Protein AF-A0A259TWJ1-F1 (afdb_monomer_lite)

Radius of gyration: 25.16 Å; chains: 1; bounding box: 71×50×76 Å

Structure (mmCIF, N/CA/C/O backbone):
data_AF-A0A259TWJ1-F1
#
_entry.id   AF-A0A259TWJ1-F1
#
loop_
_atom_site.group_PDB
_atom_site.id
_atom_site.type_symbol
_atom_site.label_atom_id
_atom_site.label_alt_id
_atom_site.label_comp_id
_atom_site.label_asym_id
_atom_site.label_entity_id
_atom_site.label_seq_id
_atom_site.pdbx_PDB_ins_code
_atom_site.Cartn_x
_atom_site.Cartn_y
_atom_site.Cartn_z
_atom_site.occupancy
_atom_site.B_iso_or_equiv
_atom_site.auth_seq_id
_atom_site.auth_comp_id
_atom_site.auth_asym_id
_atom_site.auth_atom_id
_atom_site.pdbx_PDB_model_num
ATOM 1 N N . MET A 1 1 ? -41.777 8.763 55.346 1.00 60.31 1 MET A N 1
ATOM 2 C CA . MET A 1 1 ? -41.941 8.968 53.887 1.00 60.31 1 MET A CA 1
ATOM 3 C C . MET A 1 1 ? -40.805 9.770 53.258 1.00 60.31 1 MET A C 1
ATOM 5 O O . MET A 1 1 ? -40.259 9.299 52.273 1.00 60.31 1 MET A O 1
ATOM 9 N N . LEU A 1 2 ? -40.381 10.905 53.832 1.00 74.62 2 LEU A N 1
ATOM 10 C CA . LEU A 1 2 ? -39.261 11.714 53.309 1.00 74.62 2 LEU A CA 1
ATOM 11 C C . LEU A 1 2 ? -37.944 10.938 53.112 1.00 74.62 2 LEU A C 1
ATOM 13 O O . LEU A 1 2 ? -37.297 11.105 52.087 1.00 74.62 2 LEU A O 1
ATOM 17 N N . GLY A 1 3 ? -37.579 10.041 54.037 1.00 75.44 3 GLY A N 1
ATOM 18 C CA . GLY A 1 3 ? -36.368 9.218 53.896 1.00 75.44 3 GLY A CA 1
ATOM 19 C C . GLY A 1 3 ? -36.415 8.221 52.730 1.00 75.44 3 GLY A C 1
ATOM 20 O O . GLY A 1 3 ? -35.397 7.972 52.097 1.00 75.44 3 GLY A O 1
ATOM 21 N N . LEU A 1 4 ? -37.602 7.707 52.393 1.00 78.12 4 LEU A N 1
ATOM 22 C CA . LEU A 1 4 ? -37.804 6.802 51.255 1.00 78.12 4 LEU A CA 1
ATOM 23 C C . LEU A 1 4 ? -37.730 7.576 49.931 1.00 78.12 4 LEU A C 1
ATOM 25 O O . LEU A 1 4 ? -37.082 7.127 48.992 1.00 78.12 4 LEU A O 1
ATOM 29 N N . LEU A 1 5 ? -38.296 8.788 49.906 1.00 81.31 5 LEU A N 1
ATOM 30 C CA . LEU A 1 5 ? -38.194 9.710 48.775 1.00 81.31 5 LEU A CA 1
ATOM 31 C C . LEU A 1 5 ? -36.734 10.124 48.514 1.00 81.31 5 LEU A C 1
ATOM 33 O O . LEU A 1 5 ? -36.266 10.083 47.377 1.00 81.31 5 LEU A O 1
ATOM 37 N N . ALA A 1 6 ? -35.988 10.457 49.571 1.00 80.94 6 ALA A N 1
ATOM 38 C CA . ALA A 1 6 ? -34.567 10.786 49.482 1.00 80.94 6 ALA A CA 1
ATOM 39 C C . ALA A 1 6 ? -33.734 9.605 48.956 1.00 80.94 6 ALA A C 1
ATOM 41 O O . ALA A 1 6 ? -32.854 9.806 48.122 1.00 80.94 6 ALA A O 1
ATOM 42 N N . LEU A 1 7 ? -34.053 8.371 49.366 1.00 81.69 7 LEU A N 1
ATOM 43 C CA . LEU A 1 7 ? -33.392 7.165 48.860 1.00 81.69 7 LEU A CA 1
ATOM 44 C C . LEU A 1 7 ? -33.674 6.939 47.363 1.00 81.69 7 LEU A C 1
ATOM 46 O O . LEU A 1 7 ? -32.765 6.602 46.603 1.00 81.69 7 LEU A O 1
ATOM 50 N N . THR A 1 8 ? -34.913 7.173 46.915 1.00 81.94 8 THR A N 1
ATOM 51 C CA . THR A 1 8 ? -35.281 7.076 45.489 1.00 81.94 8 THR A CA 1
ATOM 52 C C . THR A 1 8 ? -34.630 8.169 44.637 1.00 81.94 8 THR A C 1
ATOM 54 O O . THR A 1 8 ? -34.176 7.904 43.529 1.00 81.94 8 THR A O 1
ATOM 57 N N . LEU A 1 9 ? -34.508 9.391 45.166 1.00 83.00 9 LEU A N 1
ATOM 58 C CA . LEU A 1 9 ? -33.808 10.491 44.497 1.00 83.00 9 LEU A CA 1
ATOM 59 C C . LEU A 1 9 ? -32.304 10.221 44.396 1.00 83.00 9 LEU A C 1
ATOM 61 O O . LEU A 1 9 ? -31.726 10.395 43.326 1.00 83.00 9 LEU A O 1
ATOM 65 N N . ALA A 1 10 ? -31.677 9.742 45.473 1.00 81.50 10 ALA A N 1
ATOM 66 C CA . ALA A 1 10 ? -30.259 9.395 45.474 1.00 81.50 10 ALA A CA 1
ATOM 67 C C . ALA A 1 10 ? -29.945 8.275 44.469 1.00 81.50 10 ALA A C 1
ATOM 69 O O . ALA A 1 10 ? -28.996 8.388 43.698 1.00 81.50 10 ALA A O 1
ATOM 70 N N . THR A 1 11 ? -30.779 7.233 44.415 1.00 82.81 11 THR A N 1
ATOM 71 C CA . THR A 1 11 ? -30.614 6.133 43.450 1.00 82.81 11 THR A CA 1
ATOM 72 C C . THR A 1 11 ? -30.819 6.587 42.004 1.00 82.81 11 THR A C 1
ATOM 74 O O . THR A 1 11 ? -30.001 6.239 41.156 1.00 82.81 11 THR A O 1
ATOM 77 N N . LEU A 1 12 ? -31.820 7.428 41.713 1.00 80.62 12 LEU A N 1
ATOM 78 C CA . LEU A 1 12 ? -32.015 8.024 40.381 1.00 80.62 12 LEU A CA 1
ATOM 79 C C . LEU A 1 12 ? -30.827 8.895 39.944 1.00 80.62 12 LEU A C 1
ATOM 81 O O . LEU A 1 12 ? -30.395 8.823 38.792 1.00 80.62 12 LEU A O 1
ATOM 85 N N . ILE A 1 13 ? -30.276 9.699 40.858 1.00 84.56 13 ILE A N 1
ATOM 86 C CA . ILE A 1 13 ? -29.101 10.536 40.584 1.00 84.56 13 ILE A CA 1
ATOM 87 C C . ILE A 1 13 ? -27.873 9.659 40.313 1.00 84.56 13 ILE A C 1
ATOM 89 O O . ILE A 1 13 ? -27.194 9.867 39.307 1.00 84.56 13 ILE A O 1
ATOM 93 N N . SER A 1 14 ? -27.607 8.646 41.146 1.00 78.69 14 SER A N 1
ATOM 94 C CA . SER A 1 14 ? -26.496 7.711 40.927 1.00 78.69 14 SER A CA 1
ATOM 95 C C . SER A 1 14 ? -26.637 6.936 39.615 1.00 78.69 14 SER A C 1
ATOM 97 O O . SER A 1 14 ? -25.646 6.766 38.905 1.00 78.69 14 SER A O 1
ATOM 99 N N . PHE A 1 15 ? -27.853 6.530 39.243 1.00 79.94 15 PHE A N 1
ATOM 100 C CA . PHE A 1 15 ? -28.108 5.822 37.988 1.00 79.94 15 PHE A CA 1
ATOM 101 C C . PHE A 1 15 ? -27.867 6.719 36.765 1.00 79.94 15 PHE A C 1
ATOM 103 O O . PHE A 1 15 ? -27.221 6.305 35.802 1.00 79.94 15 PHE A O 1
ATOM 110 N N . ASN A 1 16 ? -28.306 7.981 36.817 1.00 78.50 16 ASN A N 1
ATOM 111 C CA . ASN A 1 16 ? -28.025 8.957 35.761 1.00 78.50 16 ASN A CA 1
ATOM 112 C C . ASN A 1 16 ? -26.526 9.260 35.635 1.00 78.50 16 ASN A C 1
ATOM 114 O O . ASN A 1 16 ? -26.004 9.315 34.522 1.00 78.50 16 ASN A O 1
ATOM 118 N N . GLN A 1 17 ? -25.807 9.390 36.753 1.00 77.81 17 GLN A N 1
ATOM 119 C CA . GLN A 1 17 ? -24.353 9.578 36.736 1.00 77.81 17 GLN A CA 1
ATOM 120 C C . GLN A 1 17 ? -23.619 8.364 36.153 1.00 77.81 17 GLN A C 1
ATOM 122 O O . GLN A 1 17 ? -22.683 8.531 35.372 1.00 77.81 17 GLN A O 1
ATOM 127 N N . GLN A 1 18 ? -24.049 7.143 36.485 1.00 76.19 18 GLN A N 1
ATOM 128 C CA . GLN A 1 18 ? -23.496 5.920 35.897 1.00 76.19 18 GLN A CA 1
ATOM 129 C C . GLN A 1 18 ? -23.761 5.844 34.392 1.00 76.19 18 GLN A C 1
ATOM 131 O O . GLN A 1 18 ? -22.842 5.544 33.633 1.00 76.19 18 GLN A O 1
ATOM 136 N N . ARG A 1 19 ? -24.976 6.179 33.945 1.00 76.44 19 ARG A N 1
ATOM 137 C CA . ARG A 1 19 ? -25.336 6.199 32.522 1.00 76.44 19 ARG A CA 1
ATOM 138 C C . ARG A 1 19 ? -24.501 7.204 31.728 1.00 76.44 19 ARG A C 1
ATOM 140 O O . ARG A 1 19 ? -23.979 6.846 30.675 1.00 76.44 19 ARG A O 1
ATOM 147 N N . LEU A 1 20 ? -24.335 8.425 32.239 1.00 73.56 20 LEU A N 1
ATOM 148 C CA . LEU A 1 20 ? -23.515 9.456 31.591 1.00 73.56 20 LEU A CA 1
ATOM 149 C C . LEU A 1 20 ? -22.045 9.033 31.499 1.00 73.56 20 LEU A C 1
ATOM 151 O O . LEU A 1 20 ? -21.430 9.179 30.447 1.00 73.56 20 LEU A O 1
ATOM 155 N N . ARG A 1 21 ? -21.496 8.437 32.566 1.00 72.75 21 ARG A N 1
ATOM 156 C CA . ARG A 1 21 ? -20.135 7.883 32.542 1.00 72.75 21 ARG A CA 1
ATOM 157 C C . ARG A 1 21 ? -20.002 6.780 31.499 1.00 72.75 21 ARG A C 1
ATOM 159 O O . ARG A 1 21 ? -19.071 6.815 30.711 1.00 72.75 21 ARG A O 1
ATOM 166 N N . GLN A 1 22 ? -20.941 5.837 31.446 1.00 69.44 22 GLN A N 1
ATOM 167 C CA . GLN A 1 22 ? -20.920 4.765 30.446 1.00 69.44 22 GLN A CA 1
ATOM 168 C C . GLN A 1 22 ? -20.997 5.294 29.010 1.00 69.44 22 GLN A C 1
ATOM 170 O O . GLN A 1 22 ? -20.301 4.777 28.143 1.00 69.44 22 GLN A O 1
ATOM 175 N N . GLN A 1 23 ? -21.815 6.316 28.748 1.00 69.56 23 GLN A N 1
ATOM 176 C CA . GLN A 1 23 ? -21.880 6.953 27.429 1.00 69.56 23 GLN A CA 1
ATOM 177 C C . GLN A 1 23 ? -20.567 7.657 27.074 1.00 69.56 23 GLN A C 1
ATOM 179 O O . GLN A 1 23 ? -20.072 7.473 25.968 1.00 69.56 23 GLN A O 1
ATOM 184 N N . SER A 1 24 ? -19.973 8.384 28.024 1.00 65.38 24 SER A N 1
ATOM 185 C CA . SER A 1 24 ? -18.669 9.029 27.838 1.00 65.38 24 SER A CA 1
ATOM 186 C C . SER A 1 24 ? -17.565 8.012 27.550 1.00 65.38 24 SER A C 1
ATOM 188 O O . SER A 1 24 ? -16.805 8.209 26.613 1.00 65.38 24 SER A O 1
ATOM 190 N N . TYR A 1 25 ? -17.498 6.907 28.301 1.00 67.56 25 TYR A N 1
ATOM 191 C CA . TYR A 1 25 ? -16.505 5.856 28.060 1.00 67.56 25 TYR A CA 1
ATOM 192 C C . TYR A 1 25 ? -16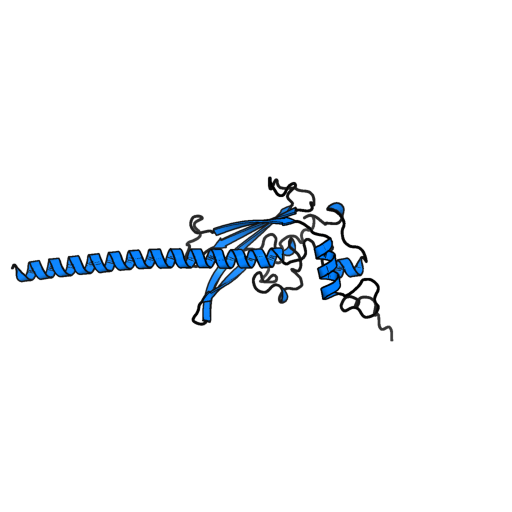.676 5.206 26.687 1.00 67.56 25 TYR A C 1
ATOM 194 O O . TYR A 1 25 ? -15.686 4.936 26.018 1.00 67.56 25 TYR A O 1
ATOM 202 N N . LYS A 1 26 ? -17.919 4.973 26.246 1.00 73.75 26 LYS A N 1
ATOM 203 C CA . LYS A 1 26 ? -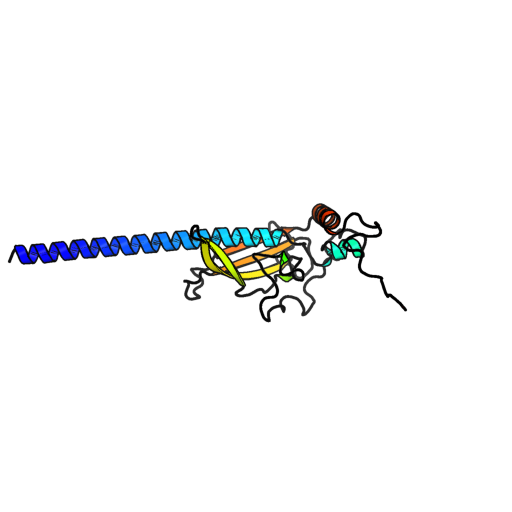18.184 4.432 24.907 1.00 73.75 26 LYS A CA 1
ATOM 204 C C . LYS A 1 26 ? -17.712 5.372 23.799 1.00 73.75 26 LYS A C 1
ATOM 206 O O . LYS A 1 26 ? -17.135 4.885 22.838 1.00 73.75 26 LYS A O 1
ATOM 211 N N . ALA A 1 27 ? -17.941 6.678 23.945 1.00 71.25 27 ALA A N 1
ATOM 212 C CA . ALA A 1 27 ? -17.476 7.672 22.980 1.00 71.25 27 ALA A CA 1
ATOM 213 C C . ALA A 1 27 ? -15.940 7.716 22.918 1.00 71.25 27 ALA A C 1
ATOM 215 O O . ALA A 1 27 ? -15.375 7.573 21.846 1.00 71.25 27 ALA A O 1
ATOM 216 N N . THR A 1 28 ? -15.257 7.784 24.066 1.00 74.44 28 THR A N 1
ATOM 217 C CA . THR A 1 28 ? -13.784 7.796 24.100 1.00 74.44 28 THR A CA 1
ATOM 218 C C . THR A 1 28 ? -13.170 6.533 23.495 1.00 74.44 28 THR A C 1
ATOM 220 O O . THR A 1 28 ? -12.226 6.628 22.723 1.00 74.44 28 THR A O 1
ATOM 223 N N . ILE A 1 29 ? -13.716 5.350 23.799 1.00 78.81 29 ILE A N 1
ATOM 224 C CA . ILE A 1 29 ? -13.223 4.090 23.219 1.00 78.81 29 ILE A CA 1
ATOM 225 C C . ILE A 1 29 ? -13.426 4.072 21.701 1.00 78.81 29 ILE A C 1
ATOM 227 O O . ILE A 1 29 ? -12.565 3.578 20.981 1.00 78.81 29 ILE A O 1
ATOM 231 N N . HIS A 1 30 ? -14.554 4.592 21.212 1.00 79.50 30 HIS A N 1
ATOM 232 C CA . HIS A 1 30 ? -14.805 4.690 19.778 1.00 79.50 30 HIS A CA 1
ATOM 233 C C . HIS A 1 30 ? -13.745 5.562 19.091 1.00 79.50 30 HIS A C 1
ATOM 235 O O . HIS A 1 30 ? -13.109 5.101 18.146 1.00 79.50 30 HIS A O 1
ATOM 241 N N . ASP A 1 31 ? -13.492 6.759 19.624 1.00 79.69 31 ASP A N 1
ATOM 242 C CA . ASP A 1 31 ? -12.501 7.693 19.078 1.00 79.69 31 ASP A CA 1
ATOM 243 C C . ASP A 1 31 ? -11.078 7.097 19.098 1.00 79.69 31 ASP A C 1
ATOM 245 O O . ASP A 1 31 ? -10.317 7.243 18.143 1.00 79.69 31 ASP A O 1
ATOM 249 N N . GLU A 1 32 ? -10.711 6.377 20.165 1.00 83.19 32 GLU A N 1
ATOM 250 C CA . GLU A 1 32 ? -9.413 5.694 20.265 1.00 83.19 32 GLU A CA 1
ATOM 251 C C . GLU A 1 32 ? -9.265 4.558 19.242 1.00 83.19 32 GLU A C 1
ATOM 253 O O . GLU A 1 32 ? -8.193 4.388 18.656 1.00 83.19 32 GLU A O 1
ATOM 258 N N . VAL A 1 33 ? -10.329 3.782 19.007 1.00 85.12 33 VAL A N 1
ATOM 259 C CA . VAL A 1 33 ? -10.335 2.703 18.007 1.00 85.12 33 VAL A CA 1
ATOM 260 C C . VAL A 1 33 ? -10.246 3.273 16.594 1.00 85.12 33 VAL A C 1
ATOM 262 O O . VAL A 1 33 ? -9.510 2.725 15.775 1.00 85.12 33 VAL A O 1
ATOM 265 N N . GLU A 1 34 ? -10.942 4.372 16.310 1.00 84.25 34 GLU A N 1
ATOM 266 C CA . GLU A 1 34 ? -10.879 5.064 15.020 1.00 84.25 34 GLU A CA 1
ATOM 267 C C . GLU A 1 34 ? -9.481 5.646 14.762 1.00 84.25 34 GLU A C 1
ATOM 269 O O . GLU A 1 34 ? -8.909 5.445 13.690 1.00 84.25 34 GLU A O 1
ATOM 274 N N . LEU A 1 35 ? -8.870 6.271 15.774 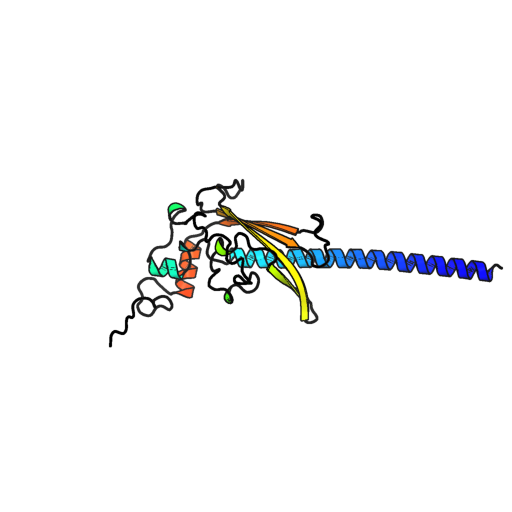1.00 87.56 35 LEU A N 1
ATOM 275 C CA . LEU A 1 35 ? -7.496 6.767 15.687 1.00 87.56 35 LEU A CA 1
ATOM 276 C C . LEU A 1 35 ? -6.494 5.627 15.462 1.00 87.56 35 LEU A C 1
ATOM 278 O O . LEU A 1 35 ? -5.577 5.755 14.647 1.00 87.56 35 LEU A O 1
ATOM 282 N N . ALA A 1 36 ? -6.668 4.502 16.159 1.00 89.06 36 ALA A N 1
ATOM 283 C CA . ALA A 1 36 ? -5.841 3.321 15.954 1.00 89.06 36 ALA A CA 1
ATOM 284 C C . ALA A 1 36 ? -6.032 2.736 14.545 1.00 89.06 36 ALA A C 1
ATOM 286 O O . ALA A 1 36 ? -5.044 2.351 13.916 1.00 89.06 36 ALA A O 1
ATOM 287 N N . ALA A 1 37 ? -7.262 2.713 14.019 1.00 89.50 37 ALA A N 1
ATOM 288 C CA . ALA A 1 37 ? -7.538 2.283 12.650 1.00 89.50 37 ALA A CA 1
ATOM 289 C C . ALA A 1 37 ? -6.815 3.185 11.644 1.00 89.50 37 ALA A C 1
ATOM 291 O O . ALA A 1 37 ? -6.110 2.678 10.777 1.00 89.50 37 ALA A O 1
ATOM 292 N N . ALA A 1 38 ? -6.904 4.508 11.811 1.00 90.31 38 ALA A N 1
ATOM 293 C CA . ALA A 1 38 ? -6.236 5.479 10.949 1.00 90.31 38 ALA A CA 1
ATOM 294 C C . ALA A 1 38 ? -4.711 5.365 10.986 1.00 90.31 38 ALA A C 1
ATOM 296 O O . ALA A 1 38 ? -4.080 5.320 9.930 1.00 90.31 38 ALA A O 1
ATOM 297 N N . GLY A 1 39 ? -4.115 5.244 12.174 1.00 91.88 39 GLY A N 1
ATOM 298 C CA . GLY A 1 39 ? -2.674 5.028 12.304 1.00 91.88 39 GLY A CA 1
ATOM 299 C C . GLY A 1 39 ? -2.217 3.711 11.668 1.00 91.88 39 GLY A C 1
ATOM 300 O O . GLY A 1 39 ? -1.214 3.685 10.956 1.00 91.88 39 GLY A O 1
ATOM 301 N N . THR A 1 40 ? -2.977 2.626 11.855 1.00 92.75 40 THR A N 1
ATOM 302 C CA . THR A 1 40 ? -2.675 1.333 11.211 1.00 92.75 40 THR A CA 1
ATOM 303 C C . THR A 1 40 ? -2.788 1.435 9.693 1.00 92.75 40 THR A C 1
ATOM 305 O O . THR A 1 40 ? -1.915 0.964 8.973 1.00 92.75 40 THR A O 1
ATOM 308 N N . ALA A 1 41 ? -3.834 2.088 9.196 1.00 93.44 41 ALA A N 1
ATOM 309 C CA . ALA A 1 41 ? -4.083 2.231 7.773 1.00 93.44 41 ALA A CA 1
ATOM 310 C C . ALA A 1 41 ? -3.011 3.086 7.077 1.00 93.44 41 ALA A C 1
ATOM 312 O O . ALA A 1 41 ? -2.542 2.732 6.001 1.00 93.44 41 ALA A O 1
ATOM 313 N N . GLN A 1 42 ? -2.557 4.169 7.717 1.00 94.81 42 GLN A N 1
ATOM 314 C CA . GLN A 1 42 ? -1.420 4.963 7.241 1.00 94.81 42 GLN A CA 1
ATOM 315 C C . GLN A 1 42 ? -0.131 4.141 7.189 1.00 94.81 42 GLN A C 1
ATOM 317 O O . GLN A 1 42 ? 0.615 4.241 6.219 1.00 94.81 42 GLN A O 1
ATOM 322 N N . HIS A 1 43 ? 0.120 3.314 8.206 1.00 94.50 43 HIS A N 1
ATOM 323 C CA . HIS A 1 43 ? 1.282 2.432 8.226 1.00 94.50 43 HIS A CA 1
ATOM 324 C C . HIS A 1 43 ? 1.248 1.408 7.086 1.00 94.50 43 HIS A C 1
ATOM 326 O O . HIS A 1 43 ? 2.245 1.244 6.388 1.00 94.50 43 HIS A O 1
ATOM 332 N N . VAL A 1 44 ? 0.096 0.772 6.856 1.00 94.69 44 VAL A N 1
ATOM 333 C CA . VAL A 1 44 ? -0.108 -0.139 5.720 1.00 94.69 44 VAL A CA 1
ATOM 334 C C . VAL A 1 44 ? 0.113 0.594 4.403 1.00 94.69 44 VAL A C 1
ATOM 336 O O . VAL A 1 44 ? 0.836 0.102 3.548 1.00 94.69 44 VAL A O 1
ATOM 339 N N . MET A 1 45 ? -0.447 1.792 4.246 1.00 95.31 45 MET A N 1
ATOM 340 C CA . MET A 1 45 ? -0.285 2.565 3.017 1.00 95.31 45 MET A CA 1
ATOM 341 C C . MET A 1 45 ? 1.176 2.938 2.743 1.00 95.31 45 MET A C 1
ATOM 343 O O . MET A 1 45 ? 1.611 2.959 1.593 1.00 95.31 45 MET A O 1
ATOM 347 N N . GLU A 1 46 ? 1.955 3.175 3.798 1.00 94.62 46 GLU A N 1
ATOM 348 C CA . GLU A 1 46 ? 3.395 3.378 3.679 1.00 94.62 46 GLU A CA 1
ATOM 349 C C . GLU A 1 46 ? 4.115 2.098 3.236 1.00 94.62 46 GLU A C 1
ATOM 351 O O . GLU A 1 46 ? 4.921 2.151 2.308 1.00 94.62 46 GLU A O 1
ATOM 356 N N . MET A 1 47 ? 3.768 0.945 3.820 1.00 94.06 47 MET A N 1
ATOM 357 C CA . MET A 1 47 ? 4.299 -0.359 3.401 1.00 94.06 47 MET A CA 1
ATOM 358 C C . MET A 1 47 ? 3.994 -0.653 1.931 1.00 94.06 47 MET A C 1
ATOM 360 O O . MET A 1 47 ? 4.883 -1.096 1.211 1.00 94.06 47 MET A O 1
ATOM 364 N N . ILE A 1 48 ? 2.776 -0.352 1.467 1.00 93.50 48 ILE A N 1
ATOM 365 C CA . ILE A 1 48 ? 2.390 -0.484 0.055 1.00 93.50 48 ILE A CA 1
ATOM 366 C C . ILE A 1 48 ? 3.254 0.424 -0.818 1.00 93.50 48 ILE A C 1
ATOM 368 O O . ILE A 1 48 ? 3.857 -0.039 -1.779 1.00 93.50 48 ILE A O 1
ATOM 372 N N . SER A 1 49 ? 3.392 1.702 -0.453 1.00 91.81 49 SER A N 1
ATOM 373 C CA . SER A 1 49 ? 4.235 2.629 -1.213 1.00 91.81 49 SER A CA 1
ATOM 374 C C . SER A 1 49 ? 5.722 2.264 -1.191 1.00 91.81 49 SER A C 1
ATOM 376 O O . SER A 1 49 ? 6.471 2.737 -2.044 1.00 91.81 49 SER A O 1
ATOM 378 N N . GLY A 1 50 ? 6.144 1.427 -0.237 1.00 90.75 50 GLY A N 1
ATOM 379 C CA . GLY A 1 50 ? 7.481 0.856 -0.089 1.00 90.75 50 GLY A CA 1
ATOM 380 C C . GLY A 1 50 ? 7.829 -0.230 -1.116 1.00 90.75 50 GLY A C 1
ATOM 381 O O . GLY A 1 50 ? 9.015 -0.447 -1.368 1.00 90.75 50 GLY A O 1
ATOM 382 N N . ARG A 1 51 ? 6.825 -0.851 -1.743 1.00 91.50 51 ARG A N 1
ATOM 383 C CA . ARG A 1 51 ? 6.996 -1.912 -2.746 1.00 91.50 51 ARG A CA 1
ATOM 384 C C . ARG A 1 51 ? 7.472 -1.369 -4.096 1.00 91.50 51 ARG A C 1
ATOM 386 O O . ARG A 1 51 ? 7.510 -0.151 -4.313 1.00 91.50 51 ARG A O 1
ATOM 393 N N . SER A 1 52 ? 7.859 -2.282 -4.983 1.00 92.94 52 SER A N 1
ATOM 394 C CA . SER A 1 52 ? 8.129 -1.960 -6.387 1.00 92.94 52 SER A CA 1
ATOM 395 C C . SER A 1 52 ? 6.851 -1.446 -7.051 1.00 92.94 52 SER A C 1
ATOM 397 O O . SER A 1 52 ? 5.750 -1.734 -6.598 1.00 92.94 52 SER A O 1
ATOM 399 N N . PHE A 1 53 ? 6.969 -0.622 -8.089 1.00 93.44 53 PHE A N 1
ATOM 400 C CA . PHE A 1 53 ? 5.781 -0.016 -8.699 1.00 93.44 53 PHE A CA 1
ATOM 401 C C . PHE A 1 53 ? 4.961 -1.032 -9.505 1.00 93.44 53 PHE A C 1
ATOM 403 O O . PHE A 1 53 ? 3.743 -0.912 -9.570 1.00 93.44 53 PHE A O 1
ATOM 410 N N . ASP A 1 54 ? 5.649 -1.970 -10.144 1.00 91.19 54 ASP A N 1
ATOM 411 C CA . ASP A 1 54 ? 5.171 -2.940 -11.134 1.00 91.19 54 ASP A CA 1
ATOM 412 C C . ASP A 1 54 ? 6.185 -4.093 -11.206 1.00 91.19 54 ASP A C 1
ATOM 414 O O . ASP A 1 54 ? 7.372 -3.845 -10.949 1.00 91.19 54 ASP A O 1
ATOM 418 N N . GLU A 1 55 ? 5.771 -5.289 -11.619 1.00 88.75 55 GLU A N 1
ATOM 419 C CA . GLU A 1 55 ? 6.643 -6.471 -11.731 1.00 88.75 55 GLU A CA 1
ATOM 420 C C . GLU A 1 55 ? 7.917 -6.167 -12.541 1.00 88.75 55 GLU A C 1
ATOM 422 O O . GLU A 1 55 ? 9.039 -6.475 -12.147 1.00 88.75 55 GLU A O 1
ATOM 427 N N . SER A 1 56 ? 7.800 -5.434 -13.652 1.00 89.75 56 SER A N 1
ATOM 428 C CA . SER A 1 56 ? 8.965 -5.053 -14.474 1.00 89.75 56 SER A CA 1
ATOM 429 C C . SER A 1 56 ? 9.978 -4.132 -13.768 1.00 89.75 56 SER A C 1
ATOM 431 O O . SER A 1 56 ? 11.112 -3.987 -14.232 1.00 89.75 56 SER A O 1
ATOM 433 N N . SER A 1 57 ? 9.579 -3.505 -12.660 1.00 91.44 57 SER A N 1
ATOM 434 C CA . SER A 1 57 ? 10.407 -2.623 -11.832 1.00 91.44 57 SER A CA 1
ATOM 435 C C . SER A 1 57 ? 10.959 -3.297 -10.574 1.00 91.44 57 SER A C 1
ATOM 437 O O . SER A 1 57 ? 11.656 -2.633 -9.803 1.00 91.44 57 SER A O 1
ATOM 439 N N . THR A 1 58 ? 10.680 -4.587 -10.358 1.00 91.06 58 THR A N 1
ATOM 440 C CA . THR A 1 58 ? 11.243 -5.324 -9.223 1.00 91.06 58 THR A CA 1
ATOM 441 C C . THR A 1 58 ? 12.759 -5.486 -9.386 1.00 91.06 58 THR A C 1
ATOM 443 O O . THR A 1 58 ? 13.257 -5.636 -10.511 1.00 91.06 58 THR A O 1
ATOM 446 N N . PRO A 1 59 ? 13.536 -5.474 -8.285 1.00 90.00 59 PRO A N 1
ATOM 447 C CA . PRO A 1 59 ? 14.994 -5.612 -8.316 1.00 90.00 59 PRO A CA 1
ATOM 448 C C . PRO A 1 59 ? 15.489 -6.770 -9.187 1.00 90.00 59 PRO A C 1
ATOM 450 O O . PRO A 1 59 ? 16.409 -6.607 -9.992 1.00 90.00 59 PRO A O 1
ATOM 453 N N . VAL A 1 60 ? 14.833 -7.928 -9.077 1.00 88.12 60 VAL A N 1
ATOM 454 C CA . VAL A 1 60 ? 15.182 -9.142 -9.819 1.00 88.12 60 VAL A CA 1
ATOM 455 C C . VAL A 1 60 ? 14.947 -8.965 -11.320 1.00 88.12 60 VAL A C 1
ATOM 457 O O . VAL A 1 60 ? 15.831 -9.298 -12.114 1.00 88.12 60 VAL A O 1
ATOM 460 N N . LYS A 1 61 ? 13.795 -8.420 -11.733 1.00 89.06 61 LYS A N 1
ATOM 461 C CA . LYS A 1 61 ? 13.476 -8.214 -13.156 1.00 89.06 61 LYS A CA 1
ATOM 462 C C . LYS A 1 61 ? 14.358 -7.160 -13.794 1.00 89.06 61 LYS A C 1
ATOM 464 O O . LYS A 1 61 ? 14.859 -7.380 -14.895 1.00 89.06 61 LYS A O 1
ATOM 469 N N . VAL A 1 62 ? 14.610 -6.062 -13.087 1.00 89.38 62 VAL A N 1
ATOM 470 C CA . VAL A 1 62 ? 15.536 -5.015 -13.529 1.00 89.38 62 VAL A CA 1
ATOM 471 C C . VAL A 1 62 ? 16.938 -5.590 -13.733 1.00 89.38 62 VAL A C 1
ATOM 473 O O . VAL A 1 62 ? 17.549 -5.363 -14.779 1.00 89.38 62 VAL A O 1
ATOM 476 N N . PHE A 1 63 ? 17.440 -6.372 -12.770 1.00 87.75 63 PHE A N 1
ATOM 477 C CA . PHE A 1 63 ? 18.761 -6.993 -12.867 1.00 87.75 63 PHE A CA 1
ATOM 478 C C . PHE A 1 63 ? 18.855 -7.955 -14.062 1.00 87.75 63 PHE A C 1
ATOM 480 O O . PHE A 1 63 ? 19.827 -7.912 -14.814 1.00 87.75 63 PHE A O 1
ATOM 487 N N . GLN A 1 64 ? 17.830 -8.788 -14.275 1.00 87.12 64 GLN A N 1
ATOM 488 C CA . GLN A 1 64 ? 17.766 -9.734 -15.397 1.00 87.12 64 GLN A CA 1
ATOM 489 C C . GLN A 1 64 ? 17.654 -9.040 -16.760 1.00 87.12 64 GLN A C 1
ATOM 491 O O . GLN A 1 64 ? 18.285 -9.472 -17.725 1.00 87.12 64 GLN A O 1
ATOM 496 N N . ALA A 1 65 ? 16.864 -7.968 -16.851 1.00 87.75 65 ALA A N 1
ATOM 497 C CA . ALA A 1 65 ? 16.720 -7.178 -18.069 1.00 87.75 65 ALA A CA 1
ATOM 498 C C . ALA A 1 65 ? 17.972 -6.334 -18.368 1.00 87.75 65 ALA A C 1
ATOM 500 O O . ALA A 1 65 ? 18.217 -5.974 -19.521 1.00 87.75 65 ALA A O 1
ATOM 501 N N . GLY A 1 66 ? 18.754 -6.001 -17.337 1.00 86.94 66 GLY A N 1
ATOM 502 C CA . GLY A 1 66 ? 19.932 -5.142 -17.435 1.00 86.94 66 GLY A CA 1
ATOM 503 C C . GLY A 1 66 ? 19.602 -3.679 -17.749 1.00 86.94 66 GLY A C 1
ATOM 504 O O . GLY A 1 66 ? 20.485 -2.922 -18.151 1.00 86.94 66 GLY A O 1
ATOM 505 N N . VAL A 1 67 ? 18.336 -3.278 -17.606 1.00 89.75 67 VAL A N 1
ATOM 506 C CA . VAL A 1 67 ? 17.857 -1.930 -17.912 1.00 89.75 67 VAL A CA 1
ATOM 507 C C . VAL A 1 67 ? 16.734 -1.528 -16.962 1.00 89.75 67 VAL A C 1
ATOM 509 O O . VAL A 1 67 ? 15.819 -2.301 -16.695 1.00 89.75 67 VAL A O 1
ATOM 512 N N . ILE A 1 68 ? 16.796 -0.287 -16.481 1.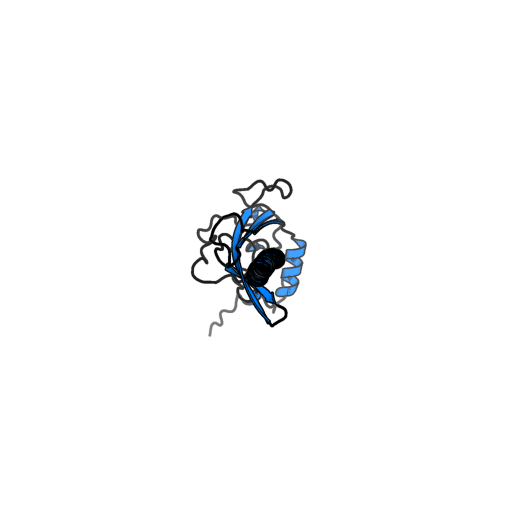00 90.56 68 ILE A N 1
ATOM 513 C CA . ILE A 1 68 ? 15.749 0.327 -15.662 1.00 90.56 68 ILE A CA 1
ATOM 514 C C . ILE A 1 68 ? 14.568 0.719 -16.561 1.00 90.56 68 ILE A C 1
ATOM 516 O O . ILE A 1 68 ? 14.797 1.441 -17.541 1.00 90.56 68 ILE A O 1
ATOM 520 N N . PRO A 1 69 ? 13.320 0.325 -16.244 1.00 90.12 69 PRO A N 1
ATOM 521 C CA . PRO A 1 69 ? 12.131 0.776 -16.963 1.00 90.12 69 PRO A CA 1
ATOM 522 C C . PRO A 1 69 ? 12.078 2.307 -17.068 1.00 90.12 69 PRO A C 1
ATOM 524 O O . PRO A 1 69 ? 12.245 3.012 -16.074 1.00 90.12 69 PRO A O 1
ATOM 527 N N . GLN A 1 70 ? 11.875 2.849 -18.272 1.00 87.56 70 GLN A N 1
ATOM 528 C CA . GLN A 1 70 ? 11.921 4.305 -18.512 1.00 87.56 70 GLN A CA 1
ATOM 529 C C . GLN A 1 70 ? 10.543 4.940 -18.738 1.00 87.56 70 GLN A C 1
ATOM 531 O O . GLN A 1 70 ? 10.441 6.161 -18.828 1.00 87.56 70 GLN A O 1
ATOM 536 N N . GLY A 1 71 ? 9.479 4.148 -18.873 1.00 86.31 71 GLY A N 1
ATOM 537 C CA . GLY A 1 71 ? 8.171 4.676 -19.247 1.00 86.31 71 GLY A CA 1
ATOM 538 C C . GLY A 1 71 ? 7.053 3.659 -19.089 1.00 86.31 71 GLY A C 1
ATOM 539 O O . GLY A 1 71 ? 7.304 2.472 -18.949 1.00 86.31 71 GLY A O 1
ATOM 540 N N . SER A 1 72 ? 5.805 4.116 -19.168 1.00 85.31 72 SER A N 1
ATOM 541 C CA . SER A 1 72 ? 4.646 3.258 -18.903 1.00 85.31 72 SER A CA 1
ATOM 542 C C . SER A 1 72 ? 4.446 2.126 -19.911 1.00 85.31 72 SER A C 1
ATOM 544 O O . SER A 1 72 ? 3.756 1.164 -19.611 1.00 85.31 72 SER A O 1
ATOM 546 N N . SER A 1 73 ? 5.075 2.193 -21.087 1.00 84.50 73 SER A N 1
ATOM 547 C CA . SER A 1 73 ? 5.004 1.138 -22.104 1.00 84.50 73 SER A CA 1
ATOM 548 C C . SER A 1 73 ? 5.689 -0.169 -21.698 1.00 84.50 73 SER A C 1
ATOM 550 O O . SER A 1 73 ? 5.526 -1.167 -22.392 1.00 84.50 73 SER A O 1
ATOM 552 N N . THR A 1 74 ? 6.517 -0.154 -20.649 1.00 82.88 74 THR A N 1
ATOM 553 C CA . THR A 1 74 ? 7.155 -1.362 -20.102 1.00 82.88 74 THR A CA 1
ATOM 554 C C . THR A 1 74 ? 6.334 -2.010 -18.996 1.00 82.88 74 THR A C 1
ATOM 556 O O . THR A 1 74 ? 6.632 -3.138 -18.624 1.00 82.88 74 THR A O 1
ATOM 559 N N . PHE A 1 75 ? 5.331 -1.302 -18.475 1.00 85.38 75 PHE A N 1
ATOM 560 C CA . PHE A 1 75 ? 4.433 -1.811 -17.452 1.00 85.38 75 PHE A CA 1
ATOM 561 C C . PHE A 1 75 ? 3.342 -2.628 -18.119 1.00 85.38 75 PHE A C 1
ATOM 563 O O . PHE A 1 75 ? 2.705 -2.183 -19.080 1.00 85.38 75 PHE A O 1
ATOM 570 N N . THR A 1 76 ? 3.153 -3.846 -17.638 1.00 69.88 76 THR A N 1
ATOM 571 C CA . THR A 1 76 ? 2.063 -4.697 -18.089 1.00 69.88 76 THR A CA 1
ATOM 572 C C . THR A 1 76 ? 0.841 -4.322 -17.281 1.00 69.88 76 THR A C 1
ATOM 574 O O . THR A 1 76 ? 0.734 -4.652 -16.109 1.00 69.88 76 THR A O 1
ATOM 577 N N . GLY A 1 77 ? -0.085 -3.601 -17.904 1.00 55.12 77 GLY A N 1
ATOM 578 C CA . GLY A 1 77 ? -1.381 -3.393 -17.276 1.00 55.12 77 GLY A CA 1
ATOM 579 C C . GLY A 1 77 ? -2.125 -4.705 -17.231 1.00 55.12 77 GLY A C 1
ATOM 580 O O . GLY A 1 77 ? -2.038 -5.444 -18.204 1.00 55.12 77 GLY A O 1
ATOM 581 N N . GLY A 1 78 ? -2.829 -4.940 -16.128 1.00 45.16 78 GLY A N 1
ATOM 582 C CA . GLY A 1 78 ? -4.195 -5.467 -15.991 1.00 45.16 78 GLY A CA 1
ATOM 583 C C . GLY A 1 78 ? -4.704 -6.674 -16.788 1.00 45.16 78 GLY A C 1
ATOM 584 O O . GLY A 1 78 ? -5.739 -7.210 -16.418 1.00 45.16 78 GLY A O 1
ATOM 585 N N . GLU A 1 79 ? -4.097 -7.075 -17.902 1.00 40.00 79 GLU A N 1
ATOM 586 C CA . GLU A 1 79 ? -4.638 -8.048 -18.857 1.00 40.00 79 GLU A CA 1
ATOM 587 C C . GLU A 1 79 ? -4.255 -9.492 -18.533 1.00 40.00 79 GLU A C 1
ATOM 589 O O . GLU A 1 79 ? -4.527 -10.396 -19.323 1.00 40.00 79 GLU A O 1
ATOM 594 N N . SER A 1 80 ? -3.649 -9.748 -17.378 1.00 38.25 80 SER A N 1
ATOM 595 C CA . SER A 1 80 ? -3.620 -11.105 -16.871 1.00 38.25 80 SER A CA 1
ATOM 596 C C . SER A 1 80 ? -4.872 -11.334 -16.038 1.00 38.25 80 SER A C 1
ATOM 598 O O . SER A 1 80 ? -5.167 -10.636 -15.071 1.00 38.25 80 SER A O 1
ATOM 600 N N . ASP A 1 81 ? -5.531 -12.445 -16.324 1.00 39.41 81 ASP A N 1
ATOM 601 C CA . ASP A 1 81 ? -6.434 -13.148 -15.414 1.00 39.41 81 ASP A CA 1
ATOM 602 C C . ASP A 1 81 ? -5.727 -13.575 -14.087 1.00 39.41 81 ASP A C 1
ATOM 604 O O . ASP A 1 81 ? -6.259 -14.387 -13.326 1.00 39.41 81 ASP A O 1
ATOM 608 N N . GLU A 1 82 ? -4.518 -13.048 -13.835 1.00 39.88 82 GLU A N 1
ATOM 609 C CA . GLU A 1 82 ? -3.671 -13.139 -12.645 1.00 39.88 82 GLU A CA 1
ATOM 610 C C . GLU A 1 82 ? -3.721 -11.855 -11.789 1.00 39.88 82 GLU A C 1
ATOM 612 O O . GLU A 1 82 ? -3.221 -11.879 -10.668 1.00 39.88 82 GLU A O 1
ATOM 617 N N . PHE A 1 83 ? -4.382 -10.772 -12.233 1.00 39.12 83 PHE A N 1
ATOM 618 C CA . PHE A 1 83 ? -4.788 -9.686 -11.333 1.00 39.12 83 PHE A CA 1
ATOM 619 C C . PHE A 1 83 ? -5.783 -10.236 -10.299 1.00 39.12 83 PHE A C 1
ATOM 621 O O . PHE A 1 83 ? -6.880 -10.694 -10.630 1.00 39.12 83 PHE A O 1
ATOM 628 N N . GLY A 1 84 ? -5.405 -10.206 -9.021 1.00 37.47 84 GLY A N 1
ATOM 629 C CA . GLY A 1 84 ? -6.357 -10.356 -7.919 1.00 37.47 84 GLY A CA 1
ATOM 630 C C . GLY A 1 84 ? -6.905 -11.765 -7.671 1.00 37.47 84 GLY A C 1
ATOM 631 O O . GLY A 1 84 ? -7.992 -11.906 -7.103 1.00 37.47 84 GLY A O 1
ATOM 632 N N . ARG A 1 85 ? -6.173 -12.827 -8.039 1.00 39.53 85 ARG A N 1
ATOM 633 C CA . ARG A 1 85 ? -6.533 -14.211 -7.667 1.00 39.53 85 ARG A CA 1
ATOM 634 C C . ARG A 1 85 ? -5.515 -14.949 -6.800 1.00 39.53 85 ARG A C 1
ATOM 636 O O . ARG A 1 85 ? -5.559 -16.169 -6.720 1.00 39.53 85 ARG A O 1
ATOM 643 N N . TYR A 1 86 ? -4.742 -14.225 -5.996 1.00 47.34 86 TYR A N 1
ATOM 644 C CA . TYR A 1 86 ? -4.257 -14.762 -4.714 1.00 47.34 86 TYR A CA 1
ATOM 645 C C . TYR A 1 86 ? -5.353 -14.700 -3.622 1.00 47.34 86 TYR A C 1
ATOM 647 O O . TYR A 1 86 ? -5.078 -14.580 -2.429 1.00 47.34 86 TYR A O 1
ATOM 655 N N . SER A 1 87 ? -6.628 -14.767 -4.038 1.00 42.72 87 SER A N 1
ATOM 656 C CA . SER A 1 87 ? -7.822 -14.765 -3.182 1.00 42.72 87 SER A CA 1
ATOM 657 C C . SER A 1 87 ? -8.024 -16.069 -2.411 1.00 42.72 87 SER A C 1
ATOM 659 O O . SER A 1 87 ? -8.936 -16.154 -1.588 1.00 42.72 87 SER A O 1
ATOM 661 N N . ASP A 1 88 ? -7.188 -17.072 -2.658 1.00 39.97 88 ASP A N 1
ATOM 662 C CA . ASP A 1 88 ? -7.233 -18.330 -1.938 1.00 39.97 88 ASP A CA 1
ATOM 663 C C . ASP A 1 88 ? -6.157 -18.281 -0.842 1.00 39.97 88 ASP A C 1
ATOM 665 O O . ASP A 1 88 ? -5.008 -18.650 -1.030 1.00 39.97 88 ASP A O 1
ATOM 669 N N . GLU A 1 89 ? -6.560 -17.780 0.328 1.00 40.81 89 GLU A N 1
ATOM 670 C CA . GLU A 1 89 ? -5.902 -18.058 1.613 1.00 40.81 89 GLU A CA 1
ATOM 671 C C . GLU A 1 89 ? -4.496 -17.447 1.844 1.00 40.81 89 GLU A C 1
ATOM 673 O O . GLU A 1 89 ? -3.541 -18.139 2.182 1.00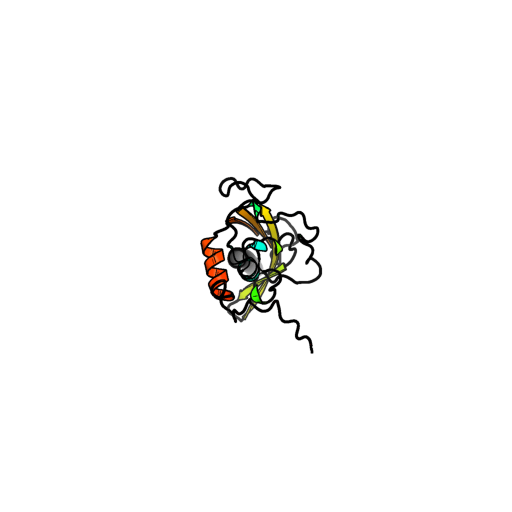 40.81 89 GLU A O 1
ATOM 678 N N . GLY A 1 90 ? -4.381 -16.112 1.839 1.00 48.41 90 GLY A N 1
ATOM 679 C CA . GLY A 1 90 ? -3.368 -15.430 2.667 1.00 48.41 90 GLY A CA 1
ATOM 680 C C . GLY A 1 90 ? -1.955 -15.286 2.092 1.00 48.41 90 GLY A C 1
ATOM 681 O O . GLY A 1 90 ? -0.995 -15.296 2.863 1.00 48.41 90 GLY A O 1
ATOM 682 N N . GLU A 1 91 ? -1.807 -15.110 0.776 1.00 67.75 91 GLU A N 1
ATOM 683 C CA . GLU A 1 91 ? -0.474 -15.016 0.163 1.00 67.75 91 GLU A CA 1
ATOM 684 C C . GLU A 1 91 ? 0.190 -13.630 0.218 1.00 67.75 91 GLU A C 1
ATOM 686 O O . GLU A 1 91 ? 1.405 -13.604 0.085 1.00 67.75 91 GLU A O 1
ATOM 691 N N . CYS A 1 92 ? -0.522 -12.520 0.487 1.00 79.88 92 CYS A N 1
ATOM 692 C CA . CYS A 1 92 ? 0.080 -11.181 0.643 1.00 79.88 92 CYS A CA 1
ATOM 693 C C . CYS A 1 92 ? -0.125 -10.606 2.054 1.00 79.88 92 CYS A C 1
ATOM 695 O O . CYS A 1 92 ? -1.248 -10.300 2.462 1.00 79.88 92 CYS A O 1
ATOM 697 N N . ASP A 1 93 ? 0.964 -10.406 2.803 1.00 87.50 93 ASP A N 1
ATOM 698 C CA . ASP A 1 93 ? 0.929 -9.794 4.131 1.00 87.50 93 ASP A CA 1
ATOM 699 C C . ASP A 1 93 ? 1.160 -8.283 3.987 1.00 87.50 93 ASP A C 1
ATOM 701 O O . ASP A 1 93 ? 2.232 -7.819 3.582 1.00 87.50 93 ASP A O 1
ATOM 705 N N . LEU A 1 94 ? 0.124 -7.501 4.302 1.00 89.31 94 LEU A N 1
ATOM 706 C CA . LEU A 1 94 ? 0.156 -6.037 4.234 1.00 89.31 94 LEU A CA 1
ATOM 707 C C . LEU A 1 94 ? 1.012 -5.404 5.343 1.00 89.31 94 LEU A C 1
ATOM 709 O O . LEU A 1 94 ? 1.492 -4.283 5.182 1.00 89.31 94 LEU A O 1
ATOM 713 N N . MET A 1 95 ? 1.179 -6.094 6.473 1.00 89.38 95 MET A N 1
ATOM 714 C CA . MET A 1 95 ? 1.908 -5.601 7.646 1.00 89.38 95 MET A CA 1
ATOM 715 C C . MET A 1 95 ? 3.360 -6.078 7.653 1.00 89.38 95 MET A C 1
ATOM 717 O O . MET A 1 95 ? 4.235 -5.416 8.211 1.00 89.38 95 MET A O 1
ATOM 721 N N . GLU A 1 96 ? 3.615 -7.241 7.060 1.00 87.69 96 GLU A N 1
ATOM 722 C CA . GLU A 1 96 ? 4.923 -7.884 7.012 1.00 87.69 96 GLU A CA 1
ATOM 723 C C . GLU A 1 96 ? 5.278 -8.334 5.574 1.00 87.69 96 GLU A C 1
ATOM 725 O O . GLU A 1 96 ? 5.453 -9.530 5.338 1.00 87.69 96 GLU A O 1
ATOM 730 N N . PRO A 1 97 ? 5.454 -7.383 4.623 1.00 86.00 97 PRO A N 1
ATOM 731 C CA . PRO A 1 97 ? 5.724 -7.640 3.199 1.00 86.00 97 PRO A CA 1
ATOM 732 C C . PRO A 1 97 ? 6.781 -8.710 2.900 1.00 86.00 97 PRO A C 1
ATOM 734 O O . PRO A 1 97 ? 6.629 -9.510 1.984 1.00 86.00 97 PRO A O 1
ATOM 737 N N . TYR A 1 98 ? 7.844 -8.754 3.707 1.00 84.19 98 TYR A N 1
ATOM 738 C CA . TYR A 1 98 ? 8.972 -9.678 3.558 1.00 84.19 98 TYR A CA 1
ATOM 739 C C . TYR A 1 98 ? 8.591 -11.161 3.705 1.00 84.19 98 TYR A C 1
ATOM 741 O O . TYR A 1 98 ? 9.358 -12.037 3.311 1.00 84.19 98 TYR A O 1
ATOM 749 N N . LYS A 1 99 ? 7.432 -11.466 4.305 1.00 83.19 99 LYS A N 1
ATOM 750 C CA . LYS A 1 99 ? 6.911 -12.837 4.415 1.00 83.19 99 LYS A CA 1
ATOM 751 C C . LYS A 1 99 ? 6.263 -13.329 3.131 1.00 83.19 99 LYS A C 1
ATOM 753 O O . LYS A 1 99 ? 6.059 -14.531 2.984 1.00 83.19 99 LYS A O 1
ATOM 758 N N . THR A 1 100 ? 5.940 -12.409 2.233 1.00 82.25 100 THR A N 1
ATOM 759 C CA . THR A 1 100 ? 5.172 -12.662 1.021 1.00 82.25 100 THR A CA 1
ATOM 760 C C . THR A 1 100 ? 5.928 -12.096 -0.175 1.00 82.25 100 THR A C 1
ATOM 762 O O . THR A 1 100 ? 5.502 -11.098 -0.753 1.00 82.25 100 THR A O 1
ATOM 765 N N . PRO A 1 101 ? 7.079 -12.702 -0.528 1.00 79.56 101 PRO A N 1
ATOM 766 C CA . PRO A 1 101 ? 7.969 -12.192 -1.571 1.00 79.56 101 PRO A CA 1
ATOM 767 C C . PRO A 1 101 ? 7.372 -12.279 -2.978 1.00 79.56 101 PRO A C 1
ATOM 769 O O . PRO A 1 101 ? 7.963 -11.745 -3.897 1.00 79.56 101 PRO A O 1
ATOM 772 N N . LYS A 1 102 ? 6.239 -12.971 -3.148 1.00 78.50 102 LYS A N 1
ATOM 773 C CA . LYS A 1 102 ? 5.475 -12.991 -4.401 1.00 78.50 102 LYS A CA 1
ATOM 774 C C . LYS A 1 102 ? 4.585 -11.761 -4.601 1.00 78.50 102 LYS A C 1
ATOM 776 O O . LYS A 1 102 ? 3.948 -11.676 -5.633 1.00 78.50 102 LYS A O 1
ATOM 781 N N . CYS A 1 103 ? 4.431 -10.937 -3.565 1.00 84.31 103 CYS A N 1
ATOM 782 C CA . CYS A 1 103 ? 3.621 -9.726 -3.615 1.00 84.31 103 CYS A CA 1
ATOM 783 C C . CYS A 1 103 ? 4.553 -8.517 -3.561 1.00 84.31 103 CYS A C 1
ATOM 785 O O . CYS A 1 103 ? 4.433 -7.684 -2.668 1.00 84.31 103 CYS A O 1
ATOM 787 N N . ASP A 1 104 ? 5.624 -8.517 -4.336 1.00 85.81 104 ASP A N 1
ATOM 788 C CA . ASP A 1 104 ? 6.742 -7.587 -4.199 1.00 85.81 104 ASP A CA 1
ATOM 789 C C . ASP A 1 104 ? 6.527 -6.253 -4.921 1.00 85.81 104 ASP A C 1
ATOM 791 O O . ASP A 1 104 ? 7.293 -5.304 -4.688 1.00 85.81 104 ASP A O 1
ATOM 795 N N . ASP A 1 105 ? 5.440 -6.123 -5.680 1.00 90.19 105 ASP A N 1
ATOM 796 C CA . ASP A 1 105 ? 5.025 -4.865 -6.277 1.00 90.19 105 ASP A CA 1
ATOM 797 C C . ASP A 1 105 ? 3.608 -4.410 -5.856 1.00 90.19 105 ASP A C 1
ATOM 799 O O . ASP A 1 105 ? 2.982 -4.962 -4.946 1.00 90.19 105 ASP A O 1
ATOM 803 N N . VAL A 1 106 ? 3.179 -3.252 -6.361 1.00 91.44 106 VAL A N 1
ATOM 804 C CA . VAL A 1 106 ? 1.938 -2.588 -5.943 1.00 91.44 106 VAL A CA 1
ATOM 805 C C . VAL A 1 106 ? 0.702 -3.219 -6.586 1.00 91.44 106 VAL A C 1
ATOM 807 O O . VAL A 1 106 ? -0.347 -3.200 -5.945 1.00 91.44 106 VAL A O 1
ATOM 810 N N . ASP A 1 107 ? 0.775 -3.744 -7.811 1.00 86.44 107 ASP A N 1
ATOM 811 C CA . ASP A 1 107 ? -0.413 -4.299 -8.476 1.00 86.44 107 ASP A CA 1
ATOM 812 C C . ASP A 1 107 ? -0.819 -5.690 -7.976 1.00 86.44 107 ASP A C 1
ATOM 814 O O . ASP A 1 107 ? -2.018 -5.971 -7.930 1.00 86.44 107 ASP A O 1
ATOM 818 N N . ASP A 1 108 ? 0.121 -6.468 -7.437 1.00 86.12 108 ASP A N 1
ATOM 819 C CA . ASP A 1 108 ? -0.143 -7.715 -6.701 1.00 86.12 108 ASP A CA 1
ATOM 820 C C . ASP A 1 108 ? -1.161 -7.556 -5.560 1.00 86.12 108 ASP A C 1
ATOM 822 O O . ASP A 1 108 ? -1.767 -8.521 -5.085 1.00 86.12 108 ASP A O 1
ATOM 826 N N . LEU A 1 109 ? -1.317 -6.327 -5.064 1.00 87.94 109 LEU A N 1
ATOM 827 C CA . LEU A 1 109 ? -2.210 -6.008 -3.960 1.00 87.94 109 LEU A CA 1
ATOM 828 C C . LEU A 1 109 ? -3.641 -5.705 -4.404 1.00 87.94 109 LEU A C 1
ATOM 830 O O . LEU A 1 109 ? -4.509 -5.534 -3.541 1.00 87.94 109 LEU A O 1
ATOM 834 N N . ASP A 1 110 ? -3.901 -5.599 -5.709 1.00 88.00 110 ASP A N 1
ATOM 835 C CA . ASP A 1 110 ? -5.241 -5.319 -6.200 1.00 88.00 110 ASP A CA 1
ATOM 836 C C . ASP A 1 110 ? -6.222 -6.438 -5.832 1.00 88.00 110 ASP A C 1
ATOM 838 O O . ASP A 1 110 ? -5.931 -7.634 -5.886 1.00 88.00 110 ASP A O 1
ATOM 842 N N . GLY A 1 111 ? -7.426 -6.037 -5.437 1.00 83.00 111 GLY A N 1
ATOM 843 C CA . GLY A 1 111 ? -8.505 -6.958 -5.118 1.00 83.00 111 GLY A CA 1
ATOM 844 C C . GLY A 1 111 ? -8.357 -7.711 -3.794 1.00 83.00 111 GLY A C 1
ATOM 845 O O . GLY A 1 111 ? -9.231 -8.530 -3.499 1.00 83.00 111 GLY A O 1
ATOM 846 N N . ILE A 1 112 ? -7.341 -7.434 -2.964 1.00 85.38 112 ILE A N 1
ATOM 847 C CA . ILE A 1 112 ? -7.244 -8.001 -1.610 1.00 85.38 112 ILE A CA 1
ATOM 848 C C . ILE A 1 112 ? -8.502 -7.638 -0.808 1.00 85.38 112 ILE A C 1
ATOM 850 O O . ILE A 1 112 ? -8.900 -6.474 -0.727 1.00 85.38 112 ILE A O 1
ATOM 854 N N . ARG A 1 113 ? -9.122 -8.640 -0.171 1.00 86.12 113 ARG A N 1
ATOM 855 C CA . ARG A 1 113 ? -10.309 -8.481 0.685 1.00 86.12 113 ARG A CA 1
ATOM 856 C C . ARG A 1 113 ? -10.074 -9.056 2.070 1.00 86.12 113 ARG A C 1
ATOM 858 O O . ARG A 1 113 ? -9.452 -10.104 2.212 1.00 86.12 113 ARG A O 1
ATOM 865 N N . ASP A 1 114 ? -10.647 -8.402 3.075 1.00 84.69 114 ASP A N 1
ATOM 866 C CA . ASP A 1 114 ? -10.684 -8.867 4.463 1.00 84.69 114 ASP A CA 1
ATOM 867 C C . ASP A 1 114 ? -9.298 -9.189 5.066 1.00 84.69 114 ASP A C 1
ATOM 869 O O . ASP A 1 114 ? -9.187 -9.975 6.011 1.00 84.69 114 ASP A O 1
ATOM 873 N N . ALA A 1 115 ? -8.227 -8.556 4.573 1.00 86.62 115 ALA A N 1
ATOM 874 C CA . ALA A 1 115 ? -6.872 -8.811 5.045 1.00 86.62 115 ALA A CA 1
ATOM 875 C C . ALA A 1 115 ? -6.702 -8.356 6.504 1.00 86.62 115 ALA A C 1
ATOM 877 O O . ALA A 1 115 ? -7.039 -7.213 6.838 1.00 86.62 115 ALA A O 1
ATOM 878 N N . PRO A 1 116 ? -6.176 -9.208 7.401 1.00 87.88 116 PRO A N 1
ATOM 879 C CA . PRO A 1 116 ? -6.018 -8.848 8.800 1.00 87.88 116 PRO A CA 1
ATOM 880 C C . PRO A 1 116 ? -4.862 -7.858 8.973 1.00 87.88 116 PRO A C 1
ATOM 882 O O . PRO A 1 116 ? -3.702 -8.181 8.728 1.00 87.88 116 PRO A O 1
ATOM 885 N N . ILE A 1 117 ? -5.165 -6.669 9.488 1.00 91.25 117 ILE A N 1
ATOM 886 C CA . ILE A 1 117 ? -4.167 -5.674 9.906 1.00 91.25 117 ILE A CA 1
ATOM 887 C C . ILE A 1 117 ? -4.334 -5.396 11.397 1.00 91.25 117 ILE A C 1
ATOM 889 O O . ILE A 1 117 ? -5.384 -5.680 11.976 1.00 91.25 117 ILE A O 1
ATOM 893 N N . TYR A 1 118 ? -3.309 -4.875 12.071 1.00 91.19 118 TYR A N 1
ATOM 894 C CA . TYR A 1 118 ? -3.395 -4.728 13.522 1.00 91.19 118 TYR A CA 1
ATOM 895 C C . TYR A 1 118 ? -2.574 -3.577 14.099 1.00 91.19 118 TYR A C 1
ATOM 897 O O . TYR A 1 118 ? -1.442 -3.327 13.695 1.00 91.19 118 TYR A O 1
ATOM 905 N N . ALA A 1 119 ? -3.120 -2.955 15.145 1.00 90.06 119 ALA A N 1
ATOM 906 C CA . ALA A 1 119 ? -2.381 -2.077 16.042 1.00 90.06 119 ALA A CA 1
ATOM 907 C C . ALA A 1 119 ? -1.879 -2.878 17.252 1.00 90.06 119 ALA A C 1
ATOM 909 O O . ALA A 1 119 ? -2.632 -3.645 17.866 1.00 90.06 119 ALA A O 1
ATOM 910 N N . ARG A 1 120 ? -0.607 -2.699 17.627 1.00 89.62 120 ARG A N 1
ATOM 911 C CA . ARG A 1 120 ? -0.071 -3.242 18.886 1.00 89.62 120 ARG A CA 1
ATOM 912 C C . ARG A 1 120 ? -0.393 -2.285 20.028 1.00 89.62 120 ARG A C 1
ATOM 914 O O . ARG A 1 120 ? -0.026 -1.115 19.979 1.00 89.62 120 ARG A O 1
ATOM 921 N N . LEU A 1 121 ? -1.058 -2.796 21.055 1.00 86.56 121 LEU A N 1
ATOM 922 C CA . LEU A 1 121 ? -1.355 -2.057 22.276 1.00 86.56 121 LEU A CA 1
ATOM 923 C C . LEU A 1 121 ? -0.153 -2.089 23.228 1.00 86.56 121 LEU A C 1
ATOM 925 O O . LEU A 1 121 ? 0.719 -2.956 23.134 1.00 86.56 121 LEU A O 1
ATOM 929 N N . SER A 1 122 ? -0.123 -1.155 24.177 1.00 85.38 122 SER A N 1
ATOM 930 C CA . SER A 1 122 ? 0.968 -1.010 25.153 1.00 85.38 122 SER A CA 1
ATOM 931 C C . SER A 1 122 ? 1.162 -2.228 26.064 1.00 85.38 122 SER A C 1
ATOM 933 O O . SER A 1 122 ? 2.253 -2.437 26.586 1.00 85.38 122 SER A O 1
ATOM 935 N N . ASP A 1 123 ? 0.129 -3.053 26.232 1.00 87.44 123 ASP A N 1
ATOM 936 C CA . ASP A 1 123 ? 0.153 -4.293 27.013 1.00 87.44 123 ASP A CA 1
ATOM 937 C C . ASP A 1 123 ? 0.507 -5.542 26.181 1.00 87.44 123 ASP A C 1
ATOM 939 O O . ASP A 1 123 ? 0.435 -6.666 26.679 1.00 87.44 123 ASP A O 1
ATOM 943 N N . GLY A 1 124 ? 0.885 -5.360 24.911 1.00 85.75 124 GLY A N 1
ATOM 944 C CA . GLY A 1 124 ? 1.264 -6.435 23.995 1.00 85.75 124 GLY A CA 1
ATOM 945 C C . GLY A 1 124 ? 0.092 -7.125 23.292 1.00 85.75 124 GLY A C 1
ATOM 946 O O . GLY A 1 124 ? 0.326 -7.978 22.432 1.00 85.75 124 GLY A O 1
ATOM 947 N N . ARG A 1 125 ? -1.162 -6.764 23.596 1.00 88.56 125 ARG A N 1
ATOM 948 C CA . ARG A 1 125 ? -2.326 -7.251 22.840 1.00 88.56 125 ARG A CA 1
ATOM 949 C C . ARG A 1 125 ? -2.398 -6.600 21.456 1.00 88.56 125 ARG A C 1
ATOM 951 O O . ARG A 1 125 ? -1.791 -5.561 21.198 1.00 88.56 125 ARG A O 1
ATOM 958 N N . ARG A 1 126 ? -3.163 -7.219 20.556 1.00 89.88 126 ARG A N 1
ATOM 959 C CA . ARG A 1 126 ? -3.419 -6.713 19.201 1.00 89.88 126 ARG A CA 1
ATOM 960 C C . ARG A 1 126 ? -4.874 -6.291 19.066 1.00 89.88 126 ARG A C 1
ATOM 962 O O . ARG A 1 126 ? -5.769 -7.083 19.355 1.00 89.88 126 ARG A O 1
ATOM 969 N N . LEU A 1 127 ? -5.093 -5.070 18.597 1.00 88.75 127 LEU A N 1
ATOM 970 C CA . LEU A 1 127 ? -6.386 -4.633 18.085 1.00 88.75 127 LEU A CA 1
ATOM 971 C C . LEU A 1 127 ? -6.395 -4.918 16.582 1.00 88.75 127 LEU A C 1
ATOM 973 O O . LEU A 1 127 ? -5.579 -4.359 15.856 1.00 88.75 127 LEU A O 1
ATOM 977 N N . THR A 1 128 ? -7.247 -5.846 16.148 1.00 90.06 128 THR A N 1
ATOM 978 C CA . THR A 1 128 ? -7.262 -6.354 14.765 1.00 90.06 128 THR A CA 1
ATOM 979 C C . THR A 1 128 ? -8.354 -5.664 13.966 1.00 90.06 128 THR A C 1
ATOM 981 O O . THR A 1 128 ? -9.475 -5.562 14.448 1.00 90.06 128 THR A O 1
ATOM 984 N N . PHE A 1 129 ? -8.032 -5.248 12.750 1.00 90.56 129 PHE A N 1
ATOM 985 C CA . PHE A 1 129 ? -8.937 -4.681 11.759 1.00 90.56 129 PHE A CA 1
ATOM 986 C C . PHE A 1 129 ? -8.882 -5.534 10.491 1.00 90.56 129 PHE A C 1
ATOM 988 O O . PHE A 1 129 ? -7.967 -6.341 10.319 1.00 90.56 129 PHE A O 1
ATOM 995 N N . THR A 1 130 ? -9.840 -5.338 9.594 1.00 90.19 130 THR A N 1
ATOM 996 C CA . THR A 1 130 ? -9.804 -5.938 8.253 1.00 90.19 130 THR A CA 1
ATOM 997 C C . THR A 1 130 ? -9.603 -4.853 7.212 1.00 90.19 130 THR A C 1
ATOM 999 O O . THR A 1 130 ? -10.214 -3.790 7.335 1.00 90.19 130 THR A O 1
ATOM 1002 N N . ALA A 1 131 ? -8.802 -5.129 6.194 1.00 90.88 131 ALA A N 1
ATOM 1003 C CA . ALA A 1 131 ? -8.505 -4.209 5.114 1.00 90.88 131 ALA A CA 1
ATOM 1004 C C . ALA A 1 131 ? -8.895 -4.789 3.753 1.00 90.88 131 ALA A C 1
ATOM 1006 O O . ALA A 1 131 ? -8.624 -5.955 3.474 1.00 90.88 131 ALA A O 1
ATOM 1007 N N . ASP A 1 132 ? -9.478 -3.946 2.910 1.00 90.81 132 ASP A N 1
ATOM 1008 C CA . ASP A 1 132 ? -9.648 -4.199 1.484 1.00 90.81 132 ASP A CA 1
ATOM 1009 C C . ASP A 1 132 ? -8.706 -3.254 0.722 1.00 90.81 132 ASP A C 1
ATOM 1011 O O . ASP A 1 132 ? -8.587 -2.086 1.103 1.00 90.81 132 ASP A O 1
ATOM 1015 N N . VAL A 1 133 ? -8.044 -3.745 -0.326 1.00 91.56 133 VAL A N 1
ATOM 1016 C CA . VAL A 1 133 ? -7.156 -2.952 -1.189 1.00 91.56 133 VAL A CA 1
ATOM 1017 C C . VAL A 1 133 ? -7.670 -3.021 -2.621 1.00 91.56 133 VAL A C 1
ATOM 1019 O O . VAL A 1 133 ? -7.999 -4.100 -3.110 1.00 91.56 133 VAL A O 1
ATOM 1022 N N . ASN A 1 134 ? -7.750 -1.869 -3.280 1.00 91.69 134 ASN A N 1
ATOM 1023 C CA . ASN A 1 134 ? -7.956 -1.773 -4.722 1.00 91.69 134 ASN A CA 1
ATOM 1024 C C . ASN A 1 134 ? -6.826 -0.928 -5.318 1.00 91.69 134 ASN A C 1
ATOM 1026 O O . ASN A 1 134 ? -6.441 0.091 -4.736 1.00 91.69 134 ASN A O 1
ATOM 1030 N N . VAL A 1 135 ? -6.318 -1.327 -6.476 1.00 91.50 135 VAL A N 1
ATOM 1031 C CA . VAL A 1 135 ? -5.259 -0.626 -7.198 1.00 91.50 135 VAL A CA 1
ATOM 1032 C C . VAL A 1 135 ? -5.693 -0.438 -8.641 1.00 91.50 135 VAL A C 1
ATOM 1034 O O . VAL A 1 135 ? -6.105 -1.374 -9.311 1.00 91.50 135 VAL A O 1
ATOM 1037 N N . GLU A 1 136 ? -5.575 0.784 -9.143 1.00 90.94 136 GLU A N 1
ATOM 1038 C CA . GLU A 1 136 ? -5.865 1.090 -10.544 1.00 90.94 136 GLU A CA 1
ATOM 1039 C C . GLU A 1 136 ? -4.849 2.084 -11.103 1.00 90.94 136 GLU A C 1
ATOM 1041 O O . GLU A 1 136 ? -4.296 2.905 -10.367 1.00 90.94 136 GLU A O 1
ATOM 1046 N N . TYR A 1 137 ? -4.609 2.052 -12.412 1.00 92.50 137 TYR A N 1
ATOM 1047 C CA . TYR A 1 137 ? -3.818 3.098 -13.053 1.00 92.50 137 TYR A CA 1
ATOM 1048 C C . TYR A 1 137 ? -4.613 4.399 -13.137 1.00 92.50 137 TYR A C 1
ATOM 1050 O O . TYR A 1 137 ? -5.818 4.403 -13.384 1.00 92.50 137 TYR A O 1
ATOM 1058 N N . VAL A 1 138 ? -3.912 5.523 -13.001 1.00 93.50 138 VAL A N 1
ATOM 1059 C CA . VAL A 1 138 ? -4.477 6.861 -13.202 1.00 93.50 138 VAL A CA 1
ATOM 1060 C C . VAL A 1 138 ? -3.635 7.665 -14.182 1.00 93.50 138 VAL A C 1
ATOM 1062 O O . VAL A 1 138 ? -2.417 7.521 -14.254 1.00 93.50 138 VAL A O 1
ATOM 1065 N N . THR A 1 139 ? -4.279 8.516 -14.974 1.00 90.94 139 THR A N 1
ATOM 1066 C CA . THR A 1 139 ? -3.598 9.309 -16.015 1.00 90.94 139 THR A CA 1
ATOM 1067 C C . THR A 1 139 ? -2.803 10.484 -15.458 1.00 90.94 139 THR A C 1
ATOM 1069 O O . THR A 1 139 ? -1.761 10.833 -16.008 1.00 90.94 139 THR A O 1
ATOM 1072 N N . ASP A 1 140 ? -3.275 11.082 -14.367 1.00 88.19 140 ASP A N 1
ATOM 1073 C CA . ASP A 1 140 ? -2.655 12.240 -13.736 1.00 88.19 140 ASP A CA 1
ATOM 1074 C C . ASP A 1 140 ? -2.839 12.161 -12.210 1.00 88.19 140 ASP A C 1
ATOM 1076 O O . ASP A 1 140 ? -3.953 11.904 -11.744 1.00 88.19 140 ASP A O 1
ATOM 1080 N N . PRO A 1 141 ? -1.778 12.387 -11.416 1.00 87.88 141 PRO A N 1
ATOM 1081 C CA . PRO A 1 141 ? -1.827 12.244 -9.963 1.00 87.88 141 PRO A CA 1
ATOM 1082 C C . PRO A 1 141 ? -2.654 13.330 -9.260 1.00 87.88 141 PRO A C 1
ATOM 1084 O O . PRO A 1 141 ? -3.019 13.148 -8.106 1.00 87.88 141 PRO A O 1
ATOM 1087 N N . GLY A 1 142 ? -2.929 14.467 -9.909 1.00 87.69 142 GLY A N 1
ATOM 1088 C CA . GLY A 1 142 ? -3.735 15.546 -9.333 1.00 87.69 142 GLY A CA 1
ATOM 1089 C C . GLY A 1 142 ? -5.234 15.374 -9.572 1.00 87.69 142 GLY A C 1
ATOM 1090 O O . GLY A 1 142 ? -6.038 15.787 -8.740 1.00 87.69 142 GLY A O 1
ATOM 1091 N N . THR A 1 143 ? -5.614 14.787 -10.708 1.00 86.81 143 THR A N 1
ATOM 1092 C CA . THR A 1 143 ? -7.022 14.519 -11.054 1.00 86.81 143 THR A CA 1
ATOM 1093 C C . THR A 1 143 ? -7.476 13.105 -10.714 1.00 86.81 143 THR A C 1
ATOM 1095 O O . THR A 1 143 ? -8.679 12.874 -10.648 1.00 86.81 143 THR A O 1
ATOM 1098 N N . GLU A 1 144 ? -6.533 12.176 -10.522 1.00 91.44 144 GLU A N 1
ATOM 1099 C CA . GLU A 1 144 ? -6.777 10.758 -10.233 1.00 91.44 144 GLU A CA 1
ATOM 1100 C C . GLU A 1 144 ? -7.745 10.095 -11.223 1.00 91.44 144 GLU A C 1
ATOM 1102 O O . GLU A 1 144 ? -8.520 9.209 -10.869 1.00 91.44 144 GLU A O 1
ATOM 1107 N N . THR A 1 145 ? -7.732 10.553 -12.478 1.00 92.38 145 THR A N 1
ATOM 1108 C CA . THR A 1 145 ? -8.638 10.033 -13.502 1.00 92.38 145 THR A CA 1
ATOM 1109 C C . THR A 1 145 ? -8.219 8.602 -13.856 1.00 92.38 145 THR A C 1
ATOM 1111 O O . THR A 1 145 ? -7.086 8.444 -14.334 1.00 92.38 145 THR A O 1
ATOM 1114 N N . PRO A 1 146 ? -9.095 7.593 -13.672 1.00 90.50 146 PRO A N 1
ATOM 1115 C CA . PRO A 1 146 ? -8.776 6.198 -13.963 1.00 90.50 146 PRO A CA 1
ATOM 1116 C C . PRO A 1 146 ? -8.313 5.999 -15.408 1.00 90.50 146 PRO A C 1
ATOM 1118 O O . PRO A 1 146 ? -8.742 6.716 -16.318 1.00 90.50 146 PRO A O 1
ATOM 1121 N N . SER A 1 147 ? -7.432 5.027 -15.612 1.00 89.00 147 SER A N 1
ATOM 1122 C CA . SER A 1 147 ? -6.867 4.664 -16.907 1.00 89.00 147 SER A CA 1
ATOM 1123 C C . SER A 1 147 ? -6.976 3.162 -17.128 1.00 89.00 147 SER A C 1
ATOM 1125 O O . SER A 1 147 ? -6.477 2.385 -16.321 1.00 89.00 147 SER A O 1
ATOM 1127 N N . ASP A 1 148 ? -7.538 2.766 -18.269 1.00 85.69 148 ASP A N 1
ATOM 1128 C CA . ASP A 1 148 ? -7.550 1.364 -18.712 1.00 85.69 148 ASP A CA 1
ATOM 1129 C C . ASP A 1 148 ? -6.196 0.931 -19.310 1.00 85.69 148 ASP A C 1
ATOM 1131 O O . ASP A 1 148 ? -5.973 -0.243 -19.589 1.00 85.69 148 ASP A O 1
ATOM 1135 N N . ALA A 1 149 ? -5.286 1.884 -19.539 1.00 86.56 149 ALA A N 1
ATOM 1136 C CA . ALA A 1 149 ? -3.937 1.634 -20.035 1.00 86.56 149 ALA A CA 1
ATOM 1137 C C . ALA A 1 149 ? -2.885 1.888 -18.941 1.00 86.56 149 ALA A C 1
ATOM 1139 O O . ALA A 1 149 ? -3.090 2.783 -18.112 1.00 86.56 149 ALA A O 1
ATOM 1140 N N . PRO A 1 150 ? -1.731 1.196 -18.980 1.00 90.00 150 PRO A N 1
ATOM 1141 C CA . PRO A 1 150 ? -0.629 1.438 -18.055 1.00 90.00 150 PRO A CA 1
ATOM 1142 C C . PRO A 1 150 ? -0.153 2.886 -18.071 1.00 90.00 150 PRO A C 1
ATOM 1144 O O . PRO A 1 150 ? 0.096 3.484 -19.125 1.00 90.00 150 PRO A O 1
ATOM 1147 N N . THR A 1 151 ? 0.042 3.436 -16.879 1.00 92.31 151 THR A N 1
ATOM 1148 C CA . THR A 1 151 ? 0.602 4.772 -16.666 1.00 92.31 151 THR A CA 1
ATOM 1149 C C . THR A 1 151 ? 1.738 4.707 -15.648 1.00 92.31 151 THR A C 1
ATOM 1151 O O . THR A 1 151 ? 2.048 3.655 -15.096 1.00 92.31 151 THR A O 1
ATOM 1154 N N . LEU A 1 152 ? 2.378 5.847 -15.387 1.00 93.69 152 LEU A N 1
ATOM 1155 C CA . LEU A 1 152 ? 3.391 5.971 -14.335 1.00 93.69 152 LEU A CA 1
ATOM 1156 C C . LEU A 1 152 ? 2.779 6.176 -12.941 1.00 93.69 152 LEU A C 1
ATOM 1158 O O . LEU A 1 152 ? 3.510 6.478 -11.999 1.00 93.69 152 LEU A O 1
ATOM 1162 N N . HIS A 1 153 ? 1.455 6.065 -12.807 1.00 94.75 153 HIS A N 1
ATOM 1163 C CA . HIS A 1 153 ? 0.731 6.396 -11.588 1.00 94.75 153 HIS A CA 1
ATOM 1164 C C . HIS A 1 153 ? -0.321 5.328 -11.283 1.00 94.75 153 HIS A C 1
ATOM 1166 O O . HIS A 1 153 ? -1.203 5.069 -12.098 1.00 94.75 153 HIS A O 1
ATOM 1172 N N . LYS A 1 154 ? -0.260 4.747 -10.086 1.00 93.88 154 LYS A N 1
ATOM 1173 C CA . LYS A 1 154 ? -1.270 3.820 -9.564 1.00 93.88 154 LYS A CA 1
ATOM 1174 C C . LYS A 1 154 ? -1.975 4.490 -8.385 1.00 93.88 154 LYS A C 1
ATOM 1176 O O . LYS A 1 154 ? -1.310 4.972 -7.466 1.00 93.88 154 LYS A O 1
ATOM 1181 N N . ARG A 1 155 ? -3.305 4.555 -8.395 1.00 95.12 155 ARG A N 1
ATOM 1182 C CA . ARG A 1 155 ? -4.098 4.922 -7.218 1.00 95.12 155 ARG A CA 1
ATOM 1183 C C . ARG A 1 155 ? -4.321 3.665 -6.397 1.00 95.12 155 ARG A C 1
ATOM 1185 O O . ARG A 1 155 ? -4.926 2.716 -6.879 1.00 95.12 155 ARG A O 1
ATOM 1192 N N . VAL A 1 156 ? -3.856 3.695 -5.157 1.00 94.81 156 VAL A N 1
ATOM 1193 C CA . VAL A 1 156 ? -4.118 2.656 -4.165 1.00 94.81 156 VAL A CA 1
ATOM 1194 C C . VAL A 1 156 ? -5.220 3.164 -3.249 1.00 94.81 156 VAL A C 1
ATOM 1196 O O . VAL A 1 156 ? -5.064 4.211 -2.620 1.00 94.81 156 VAL A O 1
ATOM 1199 N N . GLU A 1 157 ? -6.316 2.424 -3.163 1.00 95.25 157 GLU A N 1
ATOM 1200 C CA . GLU A 1 157 ? -7.400 2.633 -2.211 1.00 95.25 157 GLU A CA 1
ATOM 1201 C C . GLU A 1 157 ? -7.357 1.537 -1.143 1.00 95.25 157 GLU A C 1
ATOM 1203 O O . GLU A 1 157 ? -7.328 0.351 -1.456 1.00 95.25 157 GLU A O 1
ATOM 1208 N N . LEU A 1 158 ? -7.362 1.937 0.126 1.00 94.88 158 LEU A N 1
ATOM 1209 C CA . LEU A 1 158 ? -7.394 1.059 1.289 1.00 94.88 158 LEU A CA 1
ATOM 1210 C C . LEU A 1 158 ? -8.630 1.368 2.121 1.00 94.88 158 LEU A C 1
ATOM 1212 O O . LEU A 1 158 ? -8.756 2.458 2.688 1.00 94.88 158 LEU A O 1
ATOM 1216 N N . THR A 1 159 ? -9.505 0.381 2.260 1.00 93.12 159 THR A N 1
ATOM 1217 C CA . THR A 1 159 ? -10.677 0.456 3.130 1.00 93.12 159 THR A CA 1
ATOM 1218 C C . THR A 1 159 ? -10.446 -0.389 4.371 1.00 93.12 159 THR A C 1
ATOM 1220 O O . THR A 1 159 ? -10.370 -1.611 4.297 1.00 93.12 159 THR A O 1
ATOM 1223 N N . VAL A 1 160 ? -10.376 0.249 5.536 1.00 91.38 160 VAL A N 1
ATOM 1224 C CA . VAL A 1 160 ? -10.205 -0.411 6.831 1.00 91.38 160 VAL A CA 1
ATOM 1225 C C . VAL A 1 160 ? -11.533 -0.470 7.573 1.00 91.38 160 VAL A C 1
ATOM 1227 O O . VAL A 1 160 ? -12.215 0.541 7.750 1.00 91.38 160 VAL A O 1
ATOM 1230 N N . ARG A 1 161 ? -11.887 -1.665 8.052 1.00 88.25 161 ARG A N 1
ATOM 1231 C CA . ARG A 1 161 ? -13.084 -1.910 8.860 1.00 88.25 161 ARG A CA 1
ATOM 1232 C C . ARG A 1 161 ? -12.714 -2.305 10.282 1.00 88.25 161 ARG A C 1
ATOM 1234 O O . ARG A 1 161 ? -11.862 -3.167 10.514 1.00 88.25 161 ARG A O 1
ATOM 1241 N N . SER A 1 162 ? -13.402 -1.680 11.232 1.00 80.25 162 SER A N 1
ATOM 1242 C CA . SER A 1 162 ? -13.326 -2.030 12.648 1.00 80.25 162 SER A CA 1
ATOM 1243 C C . SER A 1 162 ? -13.917 -3.420 12.914 1.00 80.25 162 SER A C 1
ATOM 1245 O O . SER A 1 162 ? -14.968 -3.753 12.371 1.00 80.25 162 SER A O 1
ATOM 1247 N N . PRO A 1 163 ? -13.328 -4.221 13.820 1.00 68.62 163 PRO A N 1
ATOM 1248 C CA . PRO A 1 163 ? -13.891 -5.511 14.230 1.00 68.62 163 PRO A CA 1
ATOM 1249 C C . PRO A 1 163 ? -15.223 -5.365 14.985 1.00 68.62 163 PRO A C 1
ATOM 1251 O O . PRO A 1 163 ? -15.866 -6.360 15.320 1.00 68.62 163 PRO A O 1
ATOM 1254 N N . HIS A 1 164 ? -15.612 -4.139 15.342 1.00 65.62 164 HIS A N 1
ATOM 1255 C CA . HIS A 1 164 ? -16.824 -3.841 16.104 1.00 65.62 164 HIS A CA 1
ATOM 1256 C C . HIS A 1 164 ? -17.925 -3.202 15.258 1.00 65.62 164 HIS A C 1
ATOM 1258 O O . HIS A 1 164 ? -19.034 -3.020 15.763 1.00 65.62 164 HIS A O 1
ATOM 1264 N N . SER A 1 165 ? -17.655 -2.905 13.984 1.00 59.59 165 SER A N 1
ATOM 1265 C CA . SER A 1 165 ? -18.662 -2.362 13.088 1.00 59.59 165 SER A CA 1
ATOM 1266 C C . SER A 1 165 ? -19.473 -3.472 12.434 1.00 59.59 165 SER A C 1
ATOM 1268 O O . SER A 1 165 ? -18.963 -4.406 11.812 1.00 59.59 165 SER A O 1
ATOM 1270 N N . ALA A 1 166 ? -20.791 -3.396 12.583 1.00 51.22 166 ALA A N 1
ATOM 1271 C CA . ALA A 1 166 ? -21.704 -4.355 11.984 1.00 51.22 166 ALA A CA 1
ATOM 1272 C C . ALA A 1 166 ? -21.873 -4.071 10.482 1.00 51.22 166 ALA A C 1
ATOM 1274 O O . ALA A 1 166 ? -22.930 -3.593 10.104 1.00 51.22 166 ALA A O 1
ATOM 1275 N N . ARG A 1 167 ? -20.857 -4.319 9.634 1.00 50.91 167 ARG A N 1
ATOM 1276 C CA . ARG A 1 167 ? -20.855 -4.196 8.145 1.00 50.91 167 ARG A CA 1
ATOM 1277 C C . ARG A 1 167 ? -21.436 -2.903 7.525 1.00 50.91 167 ARG A C 1
ATOM 1279 O O . ARG A 1 16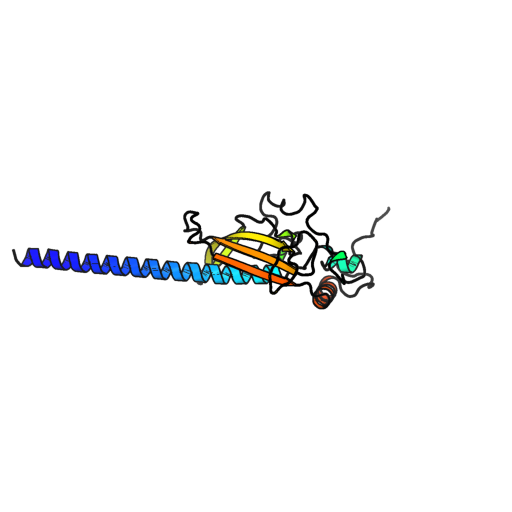7 ? -21.451 -2.775 6.305 1.00 50.91 167 ARG A O 1
ATOM 1286 N N . ALA A 1 168 ? -21.917 -1.957 8.320 1.00 52.59 168 ALA A N 1
ATOM 1287 C CA . ALA A 1 168 ? -22.509 -0.716 7.871 1.00 52.59 168 ALA A CA 1
ATOM 1288 C C . ALA A 1 168 ? -21.390 0.224 7.416 1.00 52.59 168 ALA A C 1
ATOM 1290 O O . ALA A 1 168 ? -20.350 0.328 8.063 1.00 52.59 168 ALA A O 1
ATOM 1291 N N . SER A 1 169 ? -21.612 0.911 6.297 1.00 55.31 169 SER A N 1
ATOM 1292 C CA . SER A 1 169 ? -20.627 1.787 5.653 1.00 55.31 169 SER A CA 1
ATOM 1293 C C . SER A 1 169 ? -20.178 2.974 6.515 1.00 55.31 169 SER A C 1
ATOM 1295 O O . SER A 1 169 ? -19.224 3.647 6.150 1.00 55.31 169 SER A O 1
ATOM 1297 N N . SER A 1 170 ? -20.860 3.258 7.632 1.00 57.06 170 SER A N 1
ATOM 1298 C CA . SER A 1 170 ? -20.563 4.390 8.519 1.00 57.06 170 SER A CA 1
ATOM 1299 C C . SER A 1 170 ? -19.262 4.250 9.308 1.00 57.06 170 SER A C 1
ATOM 1301 O O . SER A 1 170 ? -18.755 5.256 9.786 1.00 57.06 170 SER A O 1
ATOM 1303 N N . ASP A 1 171 ? -18.724 3.035 9.423 1.00 66.69 171 ASP A N 1
ATOM 1304 C CA . ASP A 1 171 ? -17.579 2.730 10.291 1.00 66.69 171 ASP A CA 1
ATOM 1305 C C . ASP A 1 171 ? -16.375 2.222 9.470 1.00 66.69 171 ASP A C 1
ATOM 1307 O O . ASP A 1 171 ? -15.539 1.449 9.954 1.00 66.69 171 ASP A O 1
ATOM 1311 N N . MET A 1 172 ? -16.345 2.578 8.183 1.00 78.94 172 MET A N 1
ATOM 1312 C CA . MET A 1 172 ? -15.261 2.252 7.264 1.00 78.94 172 MET A CA 1
ATOM 1313 C C . MET A 1 172 ? -14.377 3.479 7.086 1.00 78.94 172 MET A C 1
ATOM 1315 O O . MET A 1 172 ? -14.843 4.531 6.650 1.00 78.94 172 MET A O 1
ATOM 1319 N N . LEU A 1 173 ? -13.091 3.333 7.386 1.00 89.00 173 LEU A N 1
ATOM 1320 C CA . LEU A 1 173 ? -12.100 4.342 7.051 1.00 89.00 173 LEU A CA 1
ATOM 1321 C C . LEU A 1 173 ? -11.549 4.022 5.666 1.00 89.00 173 LEU A C 1
ATOM 1323 O O . LEU A 1 173 ? -10.956 2.965 5.479 1.00 89.00 173 LEU A O 1
ATOM 1327 N N . THR A 1 174 ? -11.716 4.933 4.712 1.00 92.12 174 THR A N 1
ATOM 1328 C CA . THR A 1 174 ? -11.116 4.794 3.379 1.00 92.12 174 THR A CA 1
ATOM 1329 C C . THR A 1 174 ? -10.009 5.819 3.207 1.00 92.12 174 THR A C 1
ATOM 1331 O O . THR A 1 174 ? -10.213 7.010 3.441 1.00 92.12 174 THR A O 1
ATOM 1334 N N . LEU A 1 175 ? -8.835 5.347 2.807 1.00 93.44 175 LEU A N 1
ATOM 1335 C CA . LEU A 1 175 ? -7.675 6.157 2.461 1.00 93.44 175 LEU A CA 1
ATOM 1336 C C . LEU A 1 175 ? -7.294 5.840 1.024 1.00 93.44 175 LEU A C 1
ATOM 1338 O O . LEU A 1 175 ? -7.281 4.676 0.641 1.00 93.44 175 LEU A O 1
ATOM 1342 N N . HIS A 1 176 ? -6.941 6.859 0.253 1.00 94.44 176 HIS A N 1
ATOM 1343 C CA . HIS A 1 176 ? -6.335 6.669 -1.056 1.00 94.44 176 HIS A CA 1
ATOM 1344 C C . HIS A 1 176 ? -5.034 7.457 -1.155 1.00 94.44 176 HIS A C 1
ATOM 1346 O O . HIS A 1 176 ? -4.843 8.472 -0.476 1.00 94.44 176 HIS A O 1
ATOM 1352 N N . ARG A 1 177 ? -4.119 6.957 -1.981 1.00 94.50 177 ARG A N 1
ATOM 1353 C CA . ARG A 1 177 ? -2.864 7.619 -2.331 1.00 94.50 177 ARG A CA 1
ATOM 1354 C C . ARG A 1 177 ? -2.499 7.246 -3.761 1.00 94.50 177 ARG A C 1
ATOM 1356 O O . ARG A 1 177 ? -2.605 6.084 -4.143 1.00 94.50 177 ARG A O 1
ATOM 1363 N N . VAL A 1 178 ? -2.000 8.215 -4.521 1.00 95.69 178 VAL A N 1
ATOM 1364 C CA . VAL A 1 178 ? -1.347 7.936 -5.800 1.00 95.69 178 VAL A CA 1
ATOM 1365 C C . VAL A 1 178 ? 0.126 7.621 -5.561 1.00 95.69 178 VAL A C 1
ATOM 1367 O O . VAL A 1 178 ? 0.876 8.448 -5.040 1.00 95.69 178 VAL A O 1
ATOM 1370 N N . VAL A 1 179 ? 0.541 6.421 -5.950 1.00 94.81 179 VAL A N 1
ATOM 1371 C CA . VAL A 1 179 ? 1.942 6.008 -6.028 1.00 94.81 179 VAL A CA 1
ATOM 1372 C C . VAL A 1 179 ? 2.425 6.292 -7.443 1.00 94.81 179 VAL A C 1
ATOM 1374 O O . VAL A 1 179 ? 1.771 5.921 -8.414 1.00 94.81 179 VAL A O 1
ATOM 1377 N N . SER A 1 180 ? 3.555 6.983 -7.562 1.00 94.62 180 SER A N 1
ATOM 1378 C CA . SER A 1 180 ? 4.160 7.302 -8.856 1.00 94.62 180 SER A CA 1
ATOM 1379 C C . SER A 1 180 ? 5.467 6.547 -9.018 1.00 94.62 180 SER A C 1
ATOM 1381 O O . SER A 1 180 ? 6.246 6.462 -8.067 1.00 94.62 180 SER A O 1
ATOM 1383 N N . TYR A 1 181 ? 5.701 6.022 -10.215 1.00 95.06 181 TYR A N 1
ATOM 1384 C CA . TYR A 1 181 ? 6.957 5.377 -10.557 1.00 95.06 181 TYR A CA 1
ATOM 1385 C C . TYR A 1 181 ? 8.126 6.367 -10.481 1.00 95.06 181 TYR A C 1
ATOM 1387 O O . TYR A 1 181 ? 8.038 7.488 -10.986 1.00 95.06 181 TYR A O 1
ATOM 1395 N N . ASP A 1 182 ? 9.232 5.922 -9.886 1.00 93.94 182 ASP A N 1
ATOM 1396 C CA . ASP A 1 182 ? 10.495 6.653 -9.830 1.00 93.94 182 ASP A CA 1
ATOM 1397 C C . ASP A 1 182 ? 11.640 5.731 -10.292 1.00 93.94 182 ASP A C 1
ATOM 1399 O O . ASP A 1 182 ? 11.997 4.792 -9.570 1.00 93.94 182 ASP A O 1
ATOM 1403 N N . PRO A 1 183 ? 12.242 5.982 -11.471 1.00 92.75 183 PRO A N 1
ATOM 1404 C CA . PRO A 1 183 ? 13.327 5.153 -11.988 1.00 92.75 183 PRO A CA 1
ATOM 1405 C C . PRO A 1 183 ? 14.597 5.229 -11.134 1.00 92.75 183 PRO A C 1
ATOM 1407 O O . PRO A 1 183 ? 15.353 4.263 -11.099 1.00 92.75 183 PRO A O 1
ATOM 1410 N N . VAL A 1 184 ? 14.837 6.335 -10.419 1.00 93.25 184 VAL A N 1
ATOM 1411 C CA . VAL A 1 184 ? 15.999 6.464 -9.522 1.00 93.25 184 VAL A CA 1
ATOM 1412 C C . VAL A 1 184 ? 15.833 5.543 -8.319 1.00 93.25 184 VAL A C 1
ATOM 1414 O O . VAL A 1 184 ? 16.785 4.902 -7.878 1.00 93.25 184 VAL A O 1
ATOM 1417 N N . ARG A 1 185 ? 14.608 5.442 -7.801 1.00 92.06 185 ARG A N 1
ATOM 1418 C CA . ARG A 1 185 ? 14.289 4.514 -6.718 1.00 92.06 185 ARG A CA 1
ATOM 1419 C C . ARG A 1 185 ? 14.381 3.057 -7.170 1.00 92.06 185 ARG A C 1
ATOM 1421 O O . ARG A 1 185 ? 14.901 2.241 -6.416 1.00 92.06 185 ARG A O 1
ATOM 1428 N N . ALA A 1 186 ? 13.903 2.735 -8.372 1.00 91.06 186 ALA A N 1
ATOM 1429 C CA . ALA A 1 186 ? 14.023 1.387 -8.930 1.00 91.06 186 ALA A CA 1
ATOM 1430 C C . ALA A 1 186 ? 15.497 0.955 -9.055 1.00 91.06 186 ALA A C 1
ATOM 1432 O O . ALA A 1 186 ? 15.845 -0.158 -8.668 1.00 91.06 186 ALA A O 1
ATOM 1433 N N . ASP A 1 187 ? 16.366 1.863 -9.510 1.00 90.81 187 ASP A N 1
ATOM 1434 C CA . ASP A 1 187 ? 17.812 1.635 -9.611 1.00 90.81 187 ASP A CA 1
ATOM 1435 C C . ASP A 1 187 ? 18.448 1.408 -8.236 1.00 90.81 187 ASP A C 1
ATOM 1437 O O . ASP A 1 187 ? 19.102 0.393 -8.009 1.00 90.81 187 ASP A O 1
ATOM 1441 N N . ALA A 1 188 ? 18.156 2.287 -7.273 1.00 90.94 188 ALA A N 1
ATOM 1442 C CA . ALA A 1 188 ? 18.662 2.159 -5.909 1.00 90.94 188 ALA A CA 1
ATOM 1443 C C . ALA A 1 188 ? 18.213 0.856 -5.220 1.00 90.94 188 ALA A C 1
ATOM 1445 O O . ALA A 1 188 ? 19.003 0.232 -4.511 1.00 90.94 188 ALA A O 1
ATOM 1446 N N . ASN A 1 189 ? 16.962 0.430 -5.425 1.00 89.00 189 ASN A N 1
ATOM 1447 C CA . ASN A 1 189 ? 16.445 -0.831 -4.887 1.00 89.00 189 ASN A CA 1
ATOM 1448 C C . ASN A 1 189 ? 17.138 -2.041 -5.531 1.00 89.00 189 ASN A C 1
ATOM 1450 O O . ASN A 1 189 ? 17.548 -2.964 -4.828 1.00 89.00 189 ASN A O 1
ATOM 1454 N N . MET A 1 190 ? 17.316 -2.018 -6.855 1.00 91.50 190 MET A N 1
ATOM 1455 C CA . MET A 1 190 ? 18.050 -3.056 -7.575 1.00 91.50 190 MET A CA 1
ATOM 1456 C C . MET A 1 190 ? 19.501 -3.156 -7.095 1.00 91.50 190 MET A C 1
ATOM 1458 O O . MET A 1 190 ? 19.950 -4.252 -6.767 1.00 91.50 190 MET A O 1
ATOM 1462 N N . GLU A 1 191 ? 20.215 -2.038 -6.953 1.00 88.06 191 GLU A N 1
ATOM 1463 C CA . GLU A 1 191 ? 21.583 -2.050 -6.426 1.00 88.06 191 GLU A CA 1
ATOM 1464 C C . GLU A 1 191 ? 21.652 -2.562 -4.978 1.00 88.06 191 GLU A C 1
ATOM 1466 O O . GLU A 1 191 ? 22.589 -3.280 -4.623 1.00 88.06 191 GLU A O 1
ATOM 1471 N N . ALA A 1 192 ? 20.673 -2.221 -4.135 1.00 88.12 192 ALA A N 1
ATOM 1472 C CA . ALA A 1 192 ? 20.644 -2.642 -2.736 1.00 88.12 192 ALA A CA 1
ATOM 1473 C C . ALA A 1 192 ? 20.418 -4.154 -2.568 1.00 88.12 192 ALA A C 1
ATOM 1475 O O . ALA A 1 192 ? 21.017 -4.765 -1.680 1.00 88.12 192 ALA A O 1
ATOM 1476 N N . GLU A 1 193 ? 19.570 -4.756 -3.404 1.00 87.12 193 GLU A N 1
ATOM 1477 C CA . GLU A 1 193 ? 19.200 -6.172 -3.294 1.00 87.12 193 GLU A CA 1
ATOM 1478 C C . GLU A 1 193 ? 20.054 -7.087 -4.177 1.00 87.12 193 GLU A C 1
ATOM 1480 O O . GLU A 1 193 ? 20.481 -8.162 -3.749 1.00 87.12 193 GLU A O 1
ATOM 1485 N N . CYS A 1 194 ? 20.346 -6.647 -5.399 1.00 86.00 194 CYS A N 1
ATOM 1486 C CA . CYS A 1 194 ? 21.044 -7.422 -6.416 1.00 86.00 194 CYS A CA 1
ATOM 1487 C C . CYS A 1 194 ? 22.488 -6.956 -6.647 1.00 86.00 194 CYS A C 1
ATOM 1489 O O . CYS A 1 194 ? 23.264 -7.677 -7.272 1.00 86.00 194 CYS A O 1
ATOM 1491 N N . GLY A 1 195 ? 22.907 -5.795 -6.144 1.00 83.88 195 GLY A N 1
ATOM 1492 C CA . GLY A 1 195 ? 24.196 -5.206 -6.518 1.00 83.88 195 GLY A CA 1
ATOM 1493 C C . GLY A 1 195 ? 24.205 -4.684 -7.959 1.00 83.88 195 GLY A C 1
ATOM 1494 O O . GLY A 1 195 ? 23.207 -4.747 -8.670 1.00 83.88 195 GLY A O 1
ATOM 1495 N N . ALA A 1 196 ? 25.346 -4.151 -8.405 1.00 78.50 196 ALA A N 1
ATOM 1496 C CA . ALA A 1 196 ? 25.431 -3.528 -9.724 1.00 78.50 196 ALA A CA 1
ATOM 1497 C C . ALA A 1 196 ? 25.225 -4.537 -10.872 1.00 78.50 196 ALA A C 1
ATOM 1499 O O . ALA A 1 196 ? 25.737 -5.662 -10.847 1.00 78.50 196 ALA A O 1
ATOM 1500 N N . ILE A 1 197 ? 24.518 -4.091 -11.912 1.00 72.94 197 ILE A N 1
ATOM 1501 C CA . ILE A 1 197 ? 24.255 -4.863 -13.132 1.00 72.94 197 ILE A CA 1
ATOM 1502 C C . ILE A 1 197 ? 25.578 -5.314 -13.770 1.00 72.94 197 ILE A C 1
ATOM 1504 O O . ILE A 1 197 ? 26.512 -4.528 -13.934 1.00 72.94 197 ILE A O 1
ATOM 1508 N N . GLY A 1 198 ? 25.648 -6.589 -14.165 1.00 64.94 198 GLY A N 1
ATOM 1509 C CA . GLY A 1 198 ? 26.804 -7.159 -14.868 1.00 64.94 198 GLY A CA 1
ATOM 1510 C C . GLY A 1 198 ? 27.947 -7.641 -13.968 1.00 64.94 198 GLY A C 1
ATOM 1511 O O . GLY A 1 198 ? 28.994 -8.030 -14.484 1.00 64.94 198 GLY A O 1
ATOM 1512 N N . LEU A 1 199 ? 27.765 -7.650 -12.642 1.00 65.19 199 LEU A N 1
ATOM 1513 C CA . LEU A 1 199 ? 28.697 -8.296 -11.718 1.00 65.19 199 LEU A CA 1
ATOM 1514 C C . LEU A 1 199 ? 28.395 -9.797 -11.583 1.00 65.19 199 LEU A C 1
ATOM 1516 O O . LEU A 1 199 ? 27.314 -10.197 -11.144 1.00 65.19 199 LEU A O 1
ATOM 1520 N N . GLU A 1 200 ? 29.375 -10.639 -11.924 1.00 62.25 200 GLU A N 1
ATOM 1521 C CA . GLU A 1 200 ? 29.324 -12.079 -11.644 1.00 62.25 200 GLU A CA 1
ATOM 1522 C C . GLU A 1 200 ? 29.252 -12.326 -10.125 1.00 62.25 200 GLU A C 1
ATOM 1524 O O . GLU A 1 200 ? 30.003 -11.730 -9.351 1.00 62.25 200 GLU A O 1
ATOM 1529 N N . GLY A 1 201 ? 28.345 -13.209 -9.687 1.00 65.56 201 GLY A N 1
ATOM 1530 C CA . GLY A 1 201 ? 28.156 -13.544 -8.268 1.00 65.56 201 GLY A CA 1
ATOM 1531 C C . GLY A 1 201 ? 27.182 -12.644 -7.498 1.00 65.56 201 GLY A C 1
ATOM 1532 O O . GLY A 1 201 ? 27.118 -12.734 -6.273 1.00 65.56 201 GLY A O 1
ATOM 1533 N N . SER A 1 202 ? 26.414 -11.796 -8.190 1.00 71.75 202 SER A N 1
ATOM 1534 C CA . SER A 1 202 ? 25.303 -11.037 -7.598 1.00 71.75 202 SER A CA 1
ATOM 1535 C C . SER A 1 202 ? 24.278 -11.958 -6.897 1.00 71.75 202 SER A C 1
ATOM 1537 O O . SER A 1 202 ? 24.001 -13.048 -7.411 1.00 71.75 202 SER A O 1
ATOM 1539 N N . PRO A 1 203 ? 23.645 -11.533 -5.782 1.00 78.19 203 PRO A N 1
ATOM 1540 C CA . PRO A 1 203 ? 22.547 -12.267 -5.141 1.00 78.19 203 PRO A CA 1
ATOM 1541 C C . PRO A 1 203 ? 21.422 -12.678 -6.105 1.00 78.19 203 PRO A C 1
ATOM 1543 O O . PRO A 1 203 ? 20.851 -13.758 -5.963 1.00 78.19 203 PRO A O 1
ATOM 1546 N N . CYS A 1 204 ? 21.164 -11.863 -7.132 1.00 79.75 204 CYS A N 1
ATOM 1547 C CA . CYS A 1 204 ? 20.113 -12.082 -8.127 1.00 79.75 204 CYS A CA 1
ATOM 1548 C C . CYS A 1 204 ? 20.602 -12.813 -9.392 1.00 79.75 204 CYS A C 1
ATOM 1550 O O . CYS A 1 204 ? 19.829 -13.029 -10.321 1.00 79.75 204 CYS A O 1
ATOM 1552 N N . SER A 1 205 ? 21.875 -13.231 -9.443 1.00 65.31 205 SER A N 1
ATOM 1553 C CA . SER A 1 205 ? 22.474 -13.924 -10.598 1.00 65.31 205 SER A CA 1
ATOM 1554 C C . SER A 1 205 ? 22.151 -15.423 -10.691 1.00 65.31 205 SER A C 1
ATOM 1556 O O . SER A 1 205 ? 22.605 -16.102 -11.614 1.00 65.31 205 SER A O 1
ATOM 1558 N N . THR A 1 206 ? 21.361 -15.977 -9.764 1.00 60.75 206 THR A N 1
ATOM 1559 C CA . THR A 1 206 ? 21.013 -17.407 -9.756 1.00 60.75 206 THR A CA 1
ATOM 1560 C C . THR A 1 206 ? 19.923 -17.725 -10.784 1.00 60.75 206 THR A C 1
ATOM 1562 O O . THR A 1 206 ? 18.753 -17.908 -10.469 1.00 60.75 206 THR A O 1
ATOM 1565 N N . GLY A 1 207 ? 20.342 -17.814 -12.048 1.00 52.03 207 GLY A N 1
ATOM 1566 C CA . GLY A 1 207 ? 19.479 -18.164 -13.173 1.00 52.03 207 GLY A CA 1
ATOM 1567 C C . GLY A 1 207 ? 20.232 -18.548 -14.448 1.00 52.03 207 GLY A C 1
ATOM 1568 O O . GLY A 1 207 ? 19.916 -18.017 -15.501 1.00 52.03 207 GLY A O 1
ATOM 1569 N N . SER A 1 208 ? 21.240 -19.430 -14.370 1.00 43.06 208 SER A N 1
ATOM 1570 C CA . SER A 1 208 ? 21.800 -20.174 -15.526 1.00 43.06 208 SER A CA 1
ATOM 1571 C C . SER A 1 208 ? 22.830 -21.227 -15.067 1.00 43.06 208 SER A C 1
ATOM 1573 O O . SER A 1 208 ? 23.986 -21.231 -15.489 1.00 43.06 208 SER A O 1
ATOM 1575 N N . GLY A 1 209 ? 22.437 -22.115 -14.155 1.00 39.19 209 GLY A N 1
ATOM 1576 C CA . GLY A 1 209 ? 23.275 -23.227 -13.705 1.00 39.19 209 GLY A CA 1
ATOM 1577 C C . GLY A 1 209 ? 22.571 -24.558 -13.906 1.00 39.19 209 GLY A C 1
ATOM 1578 O O . GLY A 1 209 ? 22.194 -25.196 -12.929 1.00 39.19 209 GLY A O 1
ATOM 1579 N N . THR A 1 210 ? 22.377 -24.989 -15.154 1.00 39.19 210 THR A N 1
ATOM 1580 C CA . THR A 1 210 ? 22.296 -26.428 -15.423 1.00 39.19 210 THR A CA 1
ATOM 1581 C C . THR A 1 210 ? 23.643 -27.022 -15.027 1.00 39.19 210 THR A C 1
ATOM 1583 O O . THR A 1 210 ? 24.632 -26.862 -15.737 1.00 39.19 210 THR A O 1
ATOM 1586 N N . ILE A 1 211 ? 23.695 -27.661 -13.859 1.00 43.25 211 ILE A N 1
ATOM 1587 C CA . ILE A 1 211 ? 24.711 -28.671 -13.581 1.00 43.25 211 ILE A CA 1
ATOM 1588 C C . ILE A 1 211 ? 24.310 -29.863 -14.456 1.00 43.25 211 ILE A C 1
ATOM 1590 O O . ILE A 1 211 ? 23.428 -30.635 -14.089 1.00 43.25 211 ILE A O 1
ATOM 1594 N N . GLU A 1 212 ? 24.857 -29.922 -15.669 1.00 38.91 212 GLU A N 1
ATOM 1595 C CA . GLU A 1 212 ? 24.949 -31.178 -16.409 1.00 38.91 212 GLU A CA 1
ATOM 1596 C C . GLU A 1 212 ? 26.081 -31.993 -15.767 1.00 38.91 212 GLU A C 1
ATOM 1598 O O . GLU A 1 212 ? 27.194 -31.483 -15.608 1.00 38.91 212 GLU A O 1
ATOM 1603 N N . ASP A 1 213 ? 25.748 -33.214 -15.338 1.00 40.25 213 ASP A N 1
ATOM 1604 C CA . ASP A 1 213 ? 26.693 -34.261 -14.918 1.00 40.25 213 ASP A CA 1
ATOM 1605 C C . ASP A 1 213 ? 27.616 -34.704 -16.071 1.00 40.25 213 ASP A C 1
ATOM 1607 O O . ASP A 1 213 ? 27.130 -34.812 -17.224 1.00 40.25 213 ASP A O 1
#

Sequence (213 aa):
MLGLLALTLATLISFNQQRLRQQSYKATIHDEVELAAAGTAQHVMEMISGRSFDESSTPVKVFQAGVIPQGSSTFTGGESDEFGRYSDEGECDLMEPYKTPKCDDVDDLDGIRDAPIYARLSDGRRLTFTADVNVEYVTDPGTETPSDAPTLHKRVELTVRSPHSARASSDMLTLHRVVSYDPVRADANMEAECGAIGLEGSPCSTGSGTIED

pLDDT: mean 80.35, std 15.66, range [37.47, 95.69]

Foldseek 3Di:
DVVVVVVVVVVVVVVVVVVVVVVVVVVVVLVVLLVLLVVQQVLLVVLLLVFAAAPCLALLNCLVVVHQDDFQVSHDPDPDPQQAPVQPPDQAQSNCRVSRVVCRHNRSLAQDWQHWIWDQDPVRDTQIKGKTKHKFDAPDQVVRHGDPGGGQKIKIKIWIAGPPDPPDPPRIDIDIHIRGDDSVVSQVNSCVQFNRHPDPPTPSPPDDDPPDD

Organism: NCBI:txid716817

Secondary structure (DSSP, 8-state):
-HHHHHHHHHHHHHHHHHHHHHHHHHHHHHHHHHHHHHHHHHHHHHHHHHSBSSGGGSHHHHHHHTS---SGGGS--S-STTTT--TTTT---SS-GGG-TT--BSGGGTT--SEEEEEEPTTS-EEEEEEEEEEEEBS-TTT--B-SS--SEEEEEEEEE-TTS-S-GGGEEEEEEEEE--HHHHHHHHHHHH-STT-TT-TT--S------